Protein AF-A0A7C6BFJ1-F1 (afdb_monomer)

Foldseek 3Di:
DDDDDDDDDDDDDDDDDDDDDDDDDDDDDDDDDDDDPDPDDDPQPFPVCVVVVVPDDDDDDQDFPLDAAQDADDADVVFPEELQPPDLQVSFVVVSVCFVPVPVQAQTWYKHKAFWDWDADPVPRDIWIWGKRADPVNPGIDTATEHAHNPDDPPPQDADHGFIKMFIFGWDWDDGPPDIGIHGRGNHIGTDGHHDVVVVVVPD

Sequence (204 aa):
MKRKNNWMAIVLALVLVAGLTVGFLLLGQGNRGNTAVTPAAASAFSTQEVTAAATTAAQQPQQINLATPSDAVELADPPHVDLSRFNSNMAFATLMNMAVDTGPYIGQTVKMRGLYYSVTFQETGDVMHLLYVGDEAACCGIGLEFRLTGNPKHPEDYPPEYSIVEVTGIFGTFQFGDQTYPYLTANDFVMVEEPTDLYQRRGG

Structure (mmCIF, N/CA/C/O backbone):
data_AF-A0A7C6BFJ1-F1
#
_entry.id   AF-A0A7C6BFJ1-F1
#
loop_
_atom_site.group_PDB
_atom_site.id
_atom_site.type_symbol
_atom_site.label_atom_id
_atom_site.label_alt_id
_atom_site.label_comp_id
_atom_site.label_asym_id
_atom_site.label_entity_id
_atom_site.label_seq_id
_atom_site.pdbx_PDB_ins_code
_atom_site.Cartn_x
_atom_site.Cartn_y
_atom_site.Cartn_z
_atom_site.occupancy
_atom_site.B_iso_or_equiv
_atom_site.auth_seq_id
_atom_site.auth_comp_id
_atom_site.auth_asym_id
_atom_site.auth_atom_id
_atom_site.pdbx_PDB_model_num
ATOM 1 N N . MET A 1 1 ? -4.539 -20.486 53.169 1.00 41.16 1 MET A N 1
ATOM 2 C CA . MET A 1 1 ? -3.242 -20.414 52.463 1.00 41.16 1 MET A CA 1
ATOM 3 C C . MET A 1 1 ? -2.939 -18.953 52.155 1.00 41.16 1 MET A C 1
ATOM 5 O O . MET A 1 1 ? -3.771 -18.271 51.577 1.00 41.16 1 MET A O 1
ATOM 9 N N . LYS A 1 2 ? -1.811 -18.456 52.674 1.00 39.78 2 LYS A N 1
ATOM 10 C CA . LYS A 1 2 ? -1.289 -17.093 52.497 1.00 39.78 2 LYS A CA 1
ATOM 11 C C . LYS A 1 2 ? -0.417 -17.054 51.238 1.00 39.78 2 LYS A C 1
ATOM 13 O O . LYS A 1 2 ? 0.463 -17.900 51.131 1.00 39.78 2 LYS A O 1
ATOM 18 N N . ARG A 1 3 ? -0.539 -16.007 50.420 1.00 36.00 3 ARG A N 1
ATOM 19 C CA . ARG A 1 3 ? 0.454 -14.913 50.336 1.00 36.00 3 ARG A CA 1
ATOM 20 C C . ARG A 1 3 ? 0.042 -13.910 49.257 1.00 36.00 3 ARG A C 1
ATOM 22 O O . ARG A 1 3 ? -0.030 -14.239 48.083 1.00 36.00 3 ARG A O 1
ATOM 29 N N . LYS A 1 4 ? -0.220 -12.685 49.709 1.00 50.06 4 LYS A N 1
ATOM 30 C CA . LYS A 1 4 ? -0.225 -11.477 48.892 1.00 50.06 4 LYS A CA 1
ATOM 31 C C . LYS A 1 4 ? 1.171 -10.833 48.950 1.00 50.06 4 LYS A C 1
ATOM 33 O O . LYS A 1 4 ? 1.857 -10.999 49.961 1.00 50.06 4 LYS A O 1
ATOM 38 N N . ASN A 1 5 ? 1.449 -10.029 47.922 1.00 49.19 5 ASN A N 1
ATOM 39 C CA . ASN A 1 5 ? 2.285 -8.817 47.872 1.00 49.19 5 ASN A CA 1
ATOM 40 C C . ASN A 1 5 ? 3.653 -8.890 47.174 1.00 49.19 5 ASN A C 1
ATOM 42 O O . ASN A 1 5 ? 4.563 -9.581 47.618 1.00 49.19 5 ASN A O 1
ATOM 46 N N . ASN A 1 6 ? 3.749 -8.037 46.143 1.00 50.38 6 ASN A N 1
ATOM 47 C CA . ASN A 1 6 ? 4.795 -7.051 45.850 1.00 50.38 6 ASN A CA 1
ATOM 48 C C . ASN A 1 6 ? 6.227 -7.403 46.244 1.00 50.38 6 ASN A C 1
ATOM 50 O O . ASN A 1 6 ? 6.594 -7.310 47.416 1.00 50.38 6 ASN A O 1
ATOM 54 N N . TRP A 1 7 ? 7.067 -7.594 45.227 1.00 38.53 7 TRP A N 1
ATOM 55 C CA . TRP A 1 7 ? 8.508 -7.471 45.370 1.00 38.53 7 TRP A CA 1
ATOM 56 C C . TRP A 1 7 ? 9.053 -6.504 44.307 1.00 38.53 7 TRP A C 1
ATOM 58 O O . TRP A 1 7 ? 9.120 -6.846 43.136 1.00 38.53 7 TRP A O 1
ATOM 68 N N . MET A 1 8 ? 9.344 -5.276 44.763 1.00 34.84 8 MET A N 1
ATOM 69 C CA . MET A 1 8 ? 10.502 -4.438 44.394 1.00 34.84 8 MET A CA 1
ATOM 70 C C . MET A 1 8 ? 10.800 -4.300 42.886 1.00 34.84 8 MET A C 1
ATOM 72 O O . MET A 1 8 ? 11.341 -5.198 42.264 1.00 34.84 8 MET A O 1
ATOM 76 N N . ALA A 1 9 ? 10.495 -3.187 42.212 1.00 35.66 9 ALA A N 1
ATOM 77 C CA . ALA A 1 9 ? 11.160 -1.889 42.379 1.00 35.66 9 ALA A CA 1
ATOM 78 C C . ALA A 1 9 ? 12.613 -2.002 42.884 1.00 35.66 9 ALA A C 1
ATOM 80 O O . ALA A 1 9 ? 12.825 -2.345 44.042 1.00 35.66 9 ALA A O 1
ATOM 81 N N . ILE A 1 10 ? 13.564 -1.568 42.042 1.00 41.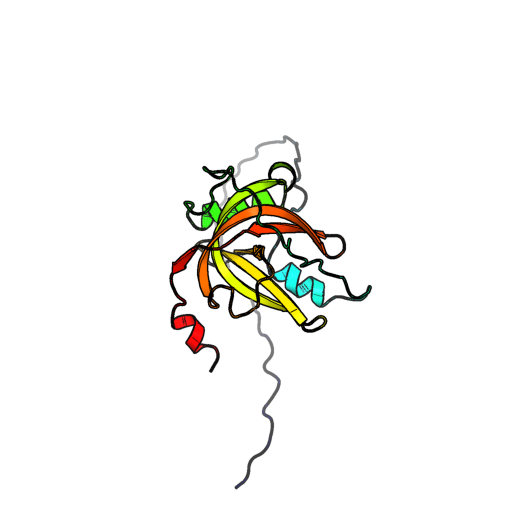62 10 ILE A N 1
ATOM 82 C CA . ILE A 1 10 ? 14.986 -1.289 42.334 1.00 41.62 10 ILE A CA 1
ATOM 83 C C . ILE A 1 10 ? 15.930 -2.486 42.123 1.00 41.62 10 ILE A C 1
ATOM 85 O O . ILE A 1 10 ? 16.176 -3.244 43.051 1.00 41.62 10 ILE A O 1
ATOM 89 N N . VAL A 1 11 ? 16.578 -2.552 40.951 1.00 42.78 11 VAL A N 1
ATOM 90 C CA . VAL A 1 11 ? 18.047 -2.417 40.887 1.00 42.78 11 VAL A CA 1
ATOM 91 C C . VAL A 1 11 ? 18.407 -1.570 39.664 1.00 42.78 11 VAL A C 1
ATOM 93 O O . VAL A 1 11 ? 18.060 -1.877 38.529 1.00 42.78 11 VAL A O 1
ATOM 96 N N . LEU A 1 12 ? 19.053 -0.454 39.972 1.00 35.97 12 LEU A N 1
ATOM 97 C CA . LEU A 1 12 ? 19.496 0.638 39.123 1.00 35.97 12 LEU A CA 1
ATOM 98 C C . LEU A 1 12 ? 20.908 0.338 38.567 1.00 35.97 12 LEU A C 1
ATOM 100 O O . LEU A 1 12 ? 21.710 -0.271 39.264 1.00 35.97 12 LEU A O 1
ATOM 104 N N . ALA A 1 13 ? 21.172 0.808 37.343 1.00 36.88 13 ALA A N 1
ATOM 105 C CA . ALA A 1 13 ? 22.437 1.271 36.741 1.00 36.88 13 ALA A CA 1
ATOM 106 C C . ALA A 1 13 ? 23.810 0.895 37.356 1.00 36.88 13 ALA A C 1
ATOM 108 O O . ALA A 1 13 ? 24.075 1.202 38.512 1.00 36.88 13 ALA A O 1
ATOM 109 N N . LEU A 1 14 ? 24.759 0.459 36.506 1.00 46.00 14 LEU A N 1
ATOM 110 C CA . LEU A 1 14 ? 26.206 0.685 36.696 1.00 46.00 14 LEU A CA 1
ATOM 111 C C . LEU A 1 14 ? 26.970 0.722 35.348 1.00 46.00 14 LEU A C 1
ATOM 113 O O . LEU A 1 14 ? 27.105 -0.286 34.661 1.00 46.00 14 LEU A O 1
ATOM 117 N N . VAL A 1 15 ? 27.485 1.907 34.999 1.00 42.97 15 VAL A N 1
ATOM 118 C CA . VAL A 1 15 ? 28.520 2.187 33.979 1.00 42.97 15 VAL A CA 1
ATOM 119 C C . VAL A 1 15 ? 29.860 2.361 34.706 1.00 42.97 15 VAL A C 1
ATOM 121 O O . VAL A 1 15 ? 29.840 3.014 35.744 1.00 42.97 15 VAL A O 1
ATOM 124 N N . LEU A 1 16 ? 30.994 1.861 34.168 1.00 40.28 16 LEU A N 1
ATOM 125 C CA . LEU A 1 16 ? 32.356 2.440 34.332 1.00 40.28 16 LEU A CA 1
ATOM 126 C C . LEU A 1 16 ? 33.459 1.722 33.491 1.00 40.28 16 LEU A C 1
ATOM 128 O O . LEU A 1 16 ? 33.963 0.671 33.861 1.00 40.28 16 LEU A O 1
ATOM 132 N N . VAL A 1 17 ? 33.768 2.302 32.324 1.00 42.97 17 VAL A N 1
ATOM 133 C CA . VAL A 1 17 ? 35.059 2.812 31.774 1.00 42.97 17 VAL A CA 1
ATOM 134 C C . VAL A 1 17 ? 36.448 2.157 32.069 1.00 42.97 17 VAL A C 1
ATOM 136 O O . VAL A 1 17 ? 36.873 2.057 33.213 1.00 42.97 17 VAL A O 1
ATOM 139 N N . ALA A 1 18 ? 37.204 1.994 30.956 1.00 41.88 18 ALA A N 1
ATOM 140 C CA . ALA A 1 18 ? 38.657 2.188 30.672 1.00 41.88 18 ALA A CA 1
ATOM 141 C C . ALA A 1 18 ? 39.675 1.020 30.622 1.00 41.88 18 ALA A C 1
ATOM 143 O O . ALA A 1 18 ? 39.906 0.305 31.589 1.00 41.88 18 ALA A O 1
ATOM 144 N N . GLY A 1 19 ? 40.428 0.993 29.504 1.00 37.66 19 GLY A N 1
ATOM 145 C CA . GLY A 1 19 ? 41.750 0.365 29.348 1.00 37.66 19 GLY A CA 1
ATOM 146 C C . GLY A 1 19 ? 42.363 0.595 27.952 1.00 37.66 19 GLY A C 1
ATOM 147 O O . GLY A 1 19 ? 41.947 -0.040 26.992 1.00 37.66 19 GLY A O 1
ATOM 148 N N . LEU A 1 20 ? 43.326 1.524 27.849 1.00 40.59 20 LEU A N 1
ATOM 149 C CA . LEU A 1 20 ? 44.093 1.915 26.651 1.00 40.59 20 LEU A CA 1
ATOM 150 C C . LEU A 1 20 ? 45.072 0.833 26.147 1.00 40.59 20 LEU A C 1
ATOM 152 O O . LEU A 1 20 ? 45.755 0.211 26.957 1.00 40.59 20 LEU A O 1
ATOM 156 N N . THR A 1 21 ? 45.330 0.810 24.833 1.00 50.12 21 THR A N 1
ATOM 157 C CA . THR A 1 21 ? 46.683 0.598 24.274 1.00 50.12 21 THR A CA 1
ATOM 158 C C . THR A 1 21 ? 46.977 1.615 23.161 1.00 50.12 21 THR A C 1
ATOM 160 O O . THR A 1 21 ? 46.105 2.003 22.388 1.00 50.12 21 THR A O 1
ATOM 163 N N . VAL A 1 22 ? 48.217 2.108 23.160 1.00 45.19 22 VAL A N 1
ATOM 164 C CA . VAL A 1 22 ? 48.763 3.239 22.390 1.00 45.19 22 VAL A CA 1
ATOM 165 C C . VAL A 1 22 ? 49.692 2.734 21.277 1.00 45.19 22 VAL A C 1
ATOM 167 O O . VAL A 1 22 ? 50.439 1.786 21.501 1.00 45.19 22 VAL A O 1
ATOM 170 N N . GLY A 1 23 ? 49.731 3.457 20.149 1.00 38.69 23 GLY A N 1
ATOM 171 C CA . GLY A 1 23 ? 50.836 3.493 19.168 1.00 38.69 23 GLY A CA 1
ATOM 172 C C . GLY A 1 23 ? 50.367 3.150 17.746 1.00 38.69 23 GLY A C 1
ATOM 173 O O . GLY A 1 23 ? 49.698 2.148 17.569 1.00 38.69 23 GLY A O 1
ATOM 174 N N . PHE A 1 24 ? 50.643 3.899 16.676 1.00 45.56 24 PHE A N 1
ATOM 175 C CA . PHE A 1 24 ? 51.817 4.706 16.355 1.00 45.56 24 PHE A CA 1
ATOM 176 C C . PHE A 1 24 ? 51.468 5.725 15.246 1.00 45.56 24 PHE A C 1
ATOM 178 O O . PHE A 1 24 ? 50.601 5.477 14.413 1.00 45.56 24 PHE A O 1
ATOM 185 N N . LEU A 1 25 ? 52.171 6.861 15.261 1.00 38.19 25 LEU A N 1
ATOM 186 C CA . LEU A 1 25 ? 52.147 7.969 14.297 1.00 38.19 25 LEU A CA 1
ATOM 187 C C . LEU A 1 25 ? 52.303 7.529 12.830 1.00 38.19 25 LEU A C 1
ATOM 189 O O . LEU A 1 25 ? 53.142 6.681 12.551 1.00 38.19 25 LEU A O 1
ATOM 193 N N . LEU A 1 26 ? 51.679 8.278 11.910 1.00 39.25 26 LEU A N 1
ATOM 194 C CA . LEU A 1 26 ? 52.364 8.915 10.771 1.00 39.25 26 LEU A CA 1
ATOM 195 C C . LEU A 1 26 ? 51.528 10.088 10.216 1.00 39.25 26 LEU A C 1
ATOM 197 O O . LEU A 1 26 ? 50.309 10.016 10.096 1.00 39.25 26 LEU A O 1
ATOM 201 N N . LEU A 1 27 ? 52.224 11.193 9.941 1.00 44.84 27 LEU A N 1
ATOM 202 C CA . LEU A 1 27 ? 51.721 12.490 9.485 1.00 44.84 27 LEU A CA 1
ATOM 203 C C . LEU A 1 27 ? 51.292 12.460 8.011 1.00 44.84 27 LEU A C 1
ATOM 205 O O . LEU A 1 27 ? 52.003 11.919 7.169 1.00 44.84 27 LEU A O 1
ATOM 209 N N . GLY A 1 28 ? 50.209 13.169 7.693 1.00 36.47 28 GLY A N 1
ATOM 210 C CA . GLY A 1 28 ? 49.831 13.530 6.327 1.00 36.47 28 GLY A CA 1
ATOM 211 C C . GLY A 1 28 ? 48.972 14.791 6.322 1.00 36.47 28 GLY A C 1
ATOM 212 O O . GLY A 1 28 ? 47.759 14.721 6.476 1.00 36.47 28 GLY A O 1
ATOM 213 N N . GLN A 1 29 ? 49.617 15.951 6.191 1.00 41.03 29 GLN A N 1
ATOM 214 C CA . GLN A 1 29 ? 48.978 17.243 5.925 1.00 41.03 29 GLN A CA 1
ATOM 215 C C . GLN A 1 29 ? 48.490 17.285 4.469 1.00 41.03 29 GLN A C 1
ATOM 217 O O . GLN A 1 29 ? 49.262 17.000 3.555 1.00 41.03 29 GLN A O 1
ATOM 222 N N . GLY A 1 30 ? 47.237 17.687 4.251 1.00 33.75 30 GLY A N 1
ATOM 223 C CA . GLY A 1 30 ? 46.634 17.856 2.929 1.00 33.75 30 GLY A CA 1
ATOM 224 C C . GLY A 1 30 ? 45.457 18.827 2.992 1.00 33.75 30 GLY A C 1
ATOM 225 O O . GLY A 1 30 ? 44.435 18.548 3.599 1.00 33.75 30 GLY A O 1
ATOM 226 N N . ASN A 1 31 ? 45.671 20.001 2.414 1.00 34.91 31 ASN A N 1
ATOM 227 C CA . ASN A 1 31 ? 44.930 21.251 2.555 1.00 34.91 31 ASN A CA 1
ATOM 228 C C . ASN A 1 31 ? 43.520 21.259 1.915 1.00 34.91 31 ASN A C 1
ATOM 230 O O . ASN A 1 31 ? 43.335 20.757 0.815 1.00 34.91 31 ASN A O 1
ATOM 234 N N . ARG A 1 32 ? 42.603 21.976 2.582 1.00 33.75 32 ARG A N 1
ATOM 235 C CA . ARG A 1 32 ? 41.581 22.924 2.073 1.00 33.75 32 ARG A CA 1
ATOM 236 C C . ARG A 1 32 ? 40.853 22.642 0.744 1.00 33.75 32 ARG A C 1
ATOM 238 O O . ARG A 1 32 ? 41.404 22.826 -0.334 1.00 33.75 32 ARG A O 1
ATOM 245 N N . GLY A 1 33 ? 39.531 22.502 0.863 1.00 28.67 33 GLY A N 1
ATOM 246 C CA . GLY A 1 33 ? 38.562 22.794 -0.194 1.00 28.67 33 GLY A CA 1
ATOM 247 C C . GLY A 1 33 ? 37.128 22.649 0.310 1.00 28.67 33 GLY A C 1
ATOM 248 O O . GLY A 1 33 ? 36.590 21.551 0.330 1.00 28.67 33 GLY A O 1
ATOM 249 N N . ASN A 1 34 ? 36.525 23.755 0.750 1.00 32.62 34 ASN A N 1
ATOM 250 C CA . ASN A 1 34 ? 35.112 23.833 1.112 1.00 32.62 34 ASN A CA 1
ATOM 251 C C . ASN A 1 34 ? 34.219 23.533 -0.101 1.00 32.62 34 ASN A C 1
ATOM 253 O O . ASN A 1 34 ? 34.328 24.195 -1.128 1.00 32.62 34 ASN A O 1
ATOM 257 N N . THR A 1 35 ? 33.246 22.650 0.073 1.00 34.12 35 THR A N 1
ATOM 258 C CA . THR A 1 35 ? 31.854 22.898 -0.329 1.00 34.12 35 THR A CA 1
ATOM 259 C C . THR A 1 35 ? 30.985 21.991 0.525 1.00 34.12 35 THR A C 1
ATOM 261 O O . THR A 1 35 ? 30.871 20.791 0.303 1.00 34.12 35 THR A O 1
ATOM 264 N N . ALA A 1 36 ? 30.441 22.585 1.584 1.00 32.84 36 ALA A N 1
ATOM 265 C CA . ALA A 1 36 ? 29.374 21.994 2.358 1.00 32.84 36 ALA A CA 1
ATOM 266 C C . ALA A 1 36 ? 28.157 21.852 1.442 1.00 32.84 36 ALA A C 1
ATOM 268 O O . ALA A 1 36 ? 27.595 22.851 0.997 1.00 32.84 36 ALA A O 1
ATOM 269 N N . VAL A 1 37 ? 27.754 20.616 1.178 1.00 30.98 37 VAL A N 1
ATOM 270 C CA . VAL A 1 37 ? 26.359 20.316 0.879 1.00 30.98 37 VAL A CA 1
ATOM 271 C C . VAL A 1 37 ? 25.886 19.496 2.060 1.00 30.98 37 VAL A C 1
ATOM 273 O O . VAL A 1 37 ? 26.194 18.317 2.189 1.00 30.98 37 VAL A O 1
ATOM 276 N N . THR A 1 38 ? 25.242 20.184 2.991 1.00 29.05 38 THR A N 1
ATOM 277 C CA . THR A 1 38 ? 24.503 19.591 4.097 1.00 29.05 38 THR A CA 1
ATOM 278 C C . THR A 1 38 ? 23.285 18.887 3.498 1.00 29.05 38 THR A C 1
ATOM 280 O O . THR A 1 38 ? 22.413 19.591 2.986 1.00 29.05 38 THR A O 1
ATOM 283 N N . PRO A 1 39 ? 23.142 17.551 3.541 1.00 34.97 39 PRO A N 1
ATOM 284 C CA . PRO A 1 39 ? 21.809 16.987 3.507 1.00 34.97 39 PRO A CA 1
ATOM 285 C C . PRO A 1 39 ? 21.179 17.312 4.861 1.00 34.97 39 PRO A C 1
ATOM 287 O O . PRO A 1 39 ? 21.569 16.790 5.907 1.00 34.97 39 PRO A O 1
ATOM 290 N N . ALA A 1 40 ? 20.264 18.278 4.825 1.00 29.00 40 ALA A N 1
ATOM 291 C CA . ALA A 1 40 ? 19.304 18.510 5.884 1.00 29.00 40 ALA A CA 1
ATOM 292 C C . ALA A 1 40 ? 18.642 17.176 6.251 1.00 29.00 40 ALA A C 1
ATOM 294 O O . ALA A 1 40 ? 18.365 16.352 5.380 1.00 29.00 40 ALA A O 1
ATOM 295 N N . ALA A 1 41 ? 18.456 16.975 7.552 1.00 36.81 41 ALA A N 1
ATOM 296 C CA . ALA A 1 41 ? 17.853 15.797 8.141 1.00 36.81 41 ALA A CA 1
ATOM 297 C C . ALA A 1 41 ? 16.563 15.406 7.402 1.00 36.81 41 ALA A C 1
ATOM 299 O O . ALA A 1 41 ? 15.564 16.118 7.463 1.00 36.81 41 ALA A O 1
ATOM 300 N N . ALA A 1 42 ? 16.602 14.269 6.711 1.00 32.59 42 ALA A N 1
ATOM 301 C CA . ALA A 1 42 ? 15.405 13.550 6.324 1.00 32.59 42 ALA A CA 1
ATOM 302 C C . ALA A 1 42 ? 14.959 12.764 7.560 1.00 32.59 42 ALA A C 1
ATOM 304 O O . ALA A 1 42 ? 15.648 11.831 7.981 1.00 32.59 42 ALA A O 1
ATOM 305 N N . SER A 1 43 ? 13.848 13.174 8.174 1.00 39.25 43 SER A N 1
ATOM 306 C CA . SER A 1 43 ? 13.117 12.298 9.087 1.00 39.25 43 SER A CA 1
ATOM 307 C C . SER A 1 43 ? 12.706 11.069 8.288 1.00 39.25 43 SER A C 1
ATOM 309 O O . SER A 1 43 ? 11.843 11.133 7.417 1.00 39.25 43 SER A O 1
ATOM 311 N N . ALA A 1 44 ? 13.406 9.964 8.525 1.00 36.62 44 ALA A N 1
ATOM 312 C CA . ALA A 1 44 ? 13.003 8.663 8.038 1.00 36.62 44 ALA A CA 1
ATOM 313 C C . ALA A 1 44 ? 11.722 8.289 8.782 1.00 36.62 44 ALA A C 1
ATOM 315 O O . ALA A 1 44 ? 11.747 8.156 10.006 1.00 36.62 44 ALA A O 1
ATOM 316 N N . PHE A 1 45 ? 10.628 8.141 8.038 1.00 45.09 45 PHE A N 1
ATOM 317 C CA . PHE A 1 45 ? 9.358 7.642 8.542 1.00 45.09 45 PHE A CA 1
ATOM 318 C C . PHE A 1 45 ? 9.582 6.254 9.158 1.00 45.09 45 PHE A C 1
ATOM 320 O O . PHE A 1 45 ? 9.676 5.237 8.472 1.00 45.09 45 PHE A O 1
ATOM 327 N N . SER A 1 46 ? 9.759 6.237 10.473 1.00 41.00 46 SER A N 1
ATOM 328 C CA . SER A 1 46 ? 9.889 5.037 11.286 1.00 41.00 46 SER A CA 1
ATOM 329 C C . SER A 1 46 ? 8.533 4.762 11.917 1.00 41.00 46 SER A C 1
ATOM 331 O O . SER A 1 46 ? 7.851 5.687 12.349 1.00 41.00 46 SER A O 1
ATOM 333 N N . THR A 1 47 ? 8.144 3.494 12.053 1.00 46.38 47 THR A N 1
ATOM 334 C CA . THR A 1 47 ? 6.928 3.063 12.777 1.00 46.38 47 THR A CA 1
ATOM 335 C C . THR A 1 47 ? 6.832 3.643 14.201 1.00 46.38 47 THR A C 1
ATOM 337 O O . THR A 1 47 ? 5.746 3.701 14.783 1.00 46.38 47 THR A O 1
ATOM 340 N N . GLN A 1 48 ? 7.950 4.126 14.755 1.00 43.03 48 GLN A N 1
ATOM 341 C CA . GLN A 1 48 ? 7.976 4.883 16.005 1.00 43.03 48 GLN A CA 1
ATOM 342 C C . GLN A 1 48 ? 7.260 6.239 15.921 1.00 43.03 48 GLN A C 1
ATOM 344 O O . GLN A 1 48 ? 6.724 6.670 16.932 1.00 43.03 48 GLN A O 1
ATOM 349 N N . GLU A 1 49 ? 7.179 6.904 14.767 1.00 43.97 49 GLU A N 1
ATOM 350 C CA . GLU A 1 49 ? 6.496 8.201 14.642 1.00 43.97 49 GLU A CA 1
ATOM 351 C C . GLU A 1 49 ? 4.970 8.073 14.633 1.00 43.97 49 GLU A C 1
ATOM 353 O O . GLU A 1 49 ? 4.300 8.924 15.207 1.00 43.97 49 GLU A O 1
ATOM 358 N N . VAL A 1 50 ? 4.404 6.982 14.109 1.00 44.06 50 VAL A N 1
ATOM 359 C CA . VAL A 1 50 ? 2.944 6.758 14.171 1.00 44.06 50 VAL A CA 1
ATOM 360 C C . VAL A 1 50 ? 2.491 6.449 15.606 1.00 44.06 50 VAL A C 1
ATOM 362 O O . VAL A 1 50 ? 1.416 6.868 16.029 1.00 44.06 50 VAL A O 1
ATOM 365 N N . THR A 1 51 ? 3.331 5.777 16.401 1.00 37.44 51 THR A N 1
ATOM 366 C CA . THR A 1 51 ? 3.047 5.493 17.821 1.00 37.44 51 THR A CA 1
ATOM 367 C C . THR A 1 51 ? 3.437 6.641 18.763 1.00 37.44 51 THR A C 1
ATOM 369 O O . THR A 1 51 ? 2.755 6.870 19.764 1.00 37.44 51 THR A O 1
ATOM 372 N N . ALA A 1 52 ? 4.483 7.414 18.451 1.00 35.84 52 ALA A N 1
ATOM 373 C CA . ALA A 1 52 ? 4.905 8.568 19.250 1.00 35.84 52 ALA A CA 1
ATOM 374 C C . ALA A 1 52 ? 4.063 9.831 18.994 1.00 35.84 52 ALA A C 1
ATOM 376 O O . ALA A 1 52 ? 3.842 10.597 19.937 1.00 35.84 52 ALA A O 1
ATOM 377 N N . ALA A 1 53 ? 3.529 10.026 17.781 1.00 39.66 53 ALA A N 1
ATOM 378 C CA . ALA A 1 53 ? 2.594 11.116 17.483 1.00 39.66 53 ALA A CA 1
ATOM 379 C C . ALA A 1 53 ? 1.281 10.995 18.277 1.00 39.66 53 ALA A C 1
ATOM 381 O O . ALA A 1 53 ? 0.668 12.004 18.611 1.00 39.66 53 ALA A O 1
ATOM 382 N N . ALA A 1 54 ? 0.891 9.778 18.668 1.00 42.88 54 ALA A N 1
ATOM 383 C CA . ALA A 1 54 ? -0.292 9.548 19.494 1.00 42.88 54 ALA A CA 1
ATOM 384 C C . ALA A 1 54 ? -0.107 9.934 20.977 1.00 42.88 54 ALA A C 1
ATOM 386 O O . ALA A 1 54 ? -1.088 10.080 21.700 1.00 42.88 54 ALA A O 1
ATOM 387 N N . THR A 1 55 ? 1.130 10.106 21.464 1.00 34.88 55 THR A N 1
ATOM 388 C CA . THR A 1 55 ? 1.383 10.238 22.915 1.00 34.88 55 THR A CA 1
ATOM 389 C C . THR A 1 55 ? 1.790 11.653 23.357 1.00 34.88 55 THR A C 1
ATOM 391 O O . THR A 1 55 ? 1.812 11.931 24.555 1.00 34.88 55 THR A O 1
ATOM 394 N N . THR A 1 56 ? 2.035 12.600 22.440 1.00 32.47 56 THR A N 1
ATOM 395 C CA . THR A 1 56 ? 2.461 13.967 22.814 1.00 32.47 56 THR A CA 1
ATOM 396 C C . THR A 1 56 ? 1.488 15.055 22.338 1.00 32.47 56 THR A C 1
ATOM 398 O O . THR A 1 56 ? 1.698 15.709 21.329 1.00 32.47 56 THR A O 1
ATOM 401 N N . ALA A 1 57 ? 0.458 15.270 23.161 1.00 38.53 57 ALA A N 1
ATOM 402 C CA . ALA A 1 57 ? -0.191 16.550 23.480 1.00 38.53 57 ALA A CA 1
ATOM 403 C C . ALA A 1 57 ? -0.900 17.388 22.377 1.00 38.53 57 ALA A C 1
ATOM 405 O O . ALA A 1 57 ? -0.351 18.330 21.820 1.00 38.53 57 ALA A O 1
ATOM 406 N N . ALA A 1 58 ? -2.224 17.170 22.326 1.00 42.59 58 ALA A N 1
ATOM 407 C CA . ALA A 1 58 ? -3.292 18.178 22.450 1.00 42.59 58 AL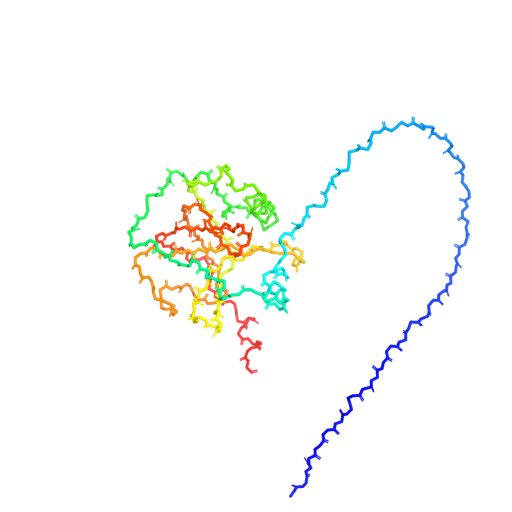A A CA 1
ATOM 408 C C . ALA A 1 58 ? -3.598 19.129 21.274 1.00 42.59 58 ALA A C 1
ATOM 410 O O . ALA A 1 58 ? -3.348 20.327 21.373 1.00 42.59 58 ALA A O 1
ATOM 411 N N . GLN A 1 59 ? -4.324 18.625 20.266 1.00 35.88 59 GLN A N 1
ATOM 412 C CA . GLN A 1 59 ? -5.297 19.392 19.466 1.00 35.88 59 GLN A CA 1
ATOM 413 C C . GLN A 1 59 ? -6.273 18.442 18.735 1.00 35.88 59 GLN A C 1
ATOM 415 O O . GLN A 1 59 ? -5.888 17.825 17.751 1.00 35.88 59 GLN A O 1
ATOM 420 N N . GLN A 1 60 ? -7.528 18.380 19.219 1.00 40.22 60 GLN A N 1
ATOM 421 C CA . GLN A 1 60 ? -8.727 17.756 18.608 1.00 40.22 60 GLN A CA 1
ATOM 422 C C . GLN A 1 60 ? -8.659 16.254 18.233 1.00 40.22 60 GLN A C 1
ATOM 424 O O . GLN A 1 60 ? -7.578 15.703 18.072 1.00 40.22 60 GLN A O 1
ATOM 429 N N . PRO A 1 61 ? -9.810 15.558 18.095 1.00 41.94 61 PRO A N 1
ATOM 430 C CA . PRO A 1 61 ? -9.838 14.249 17.447 1.00 41.94 61 PRO A CA 1
ATOM 431 C C . PRO A 1 61 ? -9.363 14.451 16.007 1.00 41.94 61 PRO A C 1
ATOM 433 O O . PRO A 1 61 ? -10.080 15.025 15.184 1.00 41.94 61 PRO A O 1
ATOM 436 N N . GLN A 1 62 ? -8.121 14.075 15.728 1.00 51.91 62 GLN A N 1
ATOM 437 C CA . GLN A 1 62 ? -7.542 14.133 14.394 1.00 51.91 62 GLN A CA 1
ATOM 438 C C . GLN A 1 62 ? -8.278 13.082 13.557 1.00 51.91 62 GLN A C 1
ATOM 440 O O . GLN A 1 62 ? -8.040 11.887 13.707 1.00 51.91 62 GLN A O 1
ATOM 445 N N . GLN A 1 63 ? -9.247 13.511 12.747 1.00 54.53 63 GLN A N 1
ATOM 446 C CA . GLN A 1 63 ? -10.040 12.606 11.918 1.00 54.53 63 GLN A CA 1
ATOM 447 C C . GLN A 1 63 ? -9.135 11.980 10.855 1.00 54.53 63 GLN A C 1
ATOM 449 O O . GLN A 1 63 ? -8.750 12.645 9.894 1.00 54.53 63 GLN A O 1
ATOM 454 N N . ILE A 1 64 ? -8.799 10.702 11.014 1.00 62.00 64 ILE A N 1
ATOM 455 C CA . ILE A 1 64 ? -8.201 9.927 9.931 1.00 62.00 64 ILE A CA 1
ATOM 456 C C . ILE A 1 64 ? -9.330 9.645 8.948 1.00 62.00 64 ILE A C 1
ATOM 458 O O . ILE A 1 64 ? -10.331 9.022 9.293 1.00 62.00 64 ILE A O 1
ATOM 462 N N . ASN A 1 65 ? -9.205 10.128 7.717 1.00 68.56 65 ASN A N 1
ATOM 463 C CA . ASN A 1 65 ? -10.158 9.766 6.681 1.00 68.56 65 ASN A CA 1
ATOM 464 C C . ASN A 1 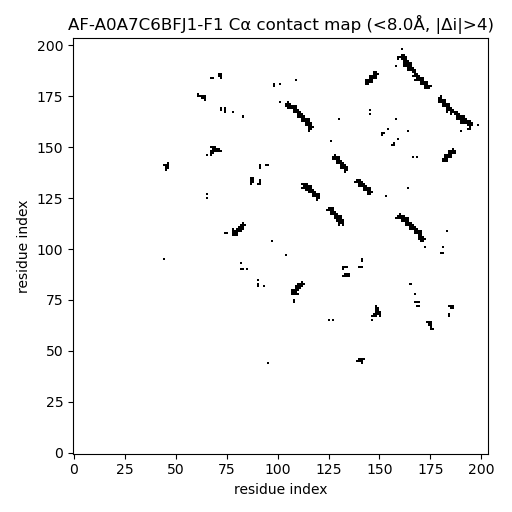65 ? -9.791 8.388 6.109 1.00 68.56 65 ASN A C 1
ATOM 466 O O . ASN A 1 65 ? -9.113 8.320 5.081 1.00 68.56 65 ASN A O 1
ATOM 470 N N . LEU A 1 66 ? -10.250 7.314 6.762 1.00 71.00 66 LEU A N 1
ATOM 471 C CA . LEU A 1 66 ? -10.178 5.935 6.250 1.00 71.00 66 LEU A CA 1
ATOM 472 C C . LEU A 1 66 ? -11.326 5.606 5.280 1.00 71.00 66 LEU A C 1
ATOM 474 O O . LEU A 1 66 ? -11.549 4.438 4.954 1.00 71.00 66 LEU A O 1
ATOM 478 N N . ALA A 1 67 ? -12.085 6.609 4.813 1.00 71.50 67 ALA A N 1
ATOM 479 C CA . ALA A 1 67 ? -13.161 6.348 3.871 1.00 71.50 67 ALA A CA 1
ATOM 480 C C . ALA A 1 67 ? -12.601 5.623 2.648 1.00 71.50 67 ALA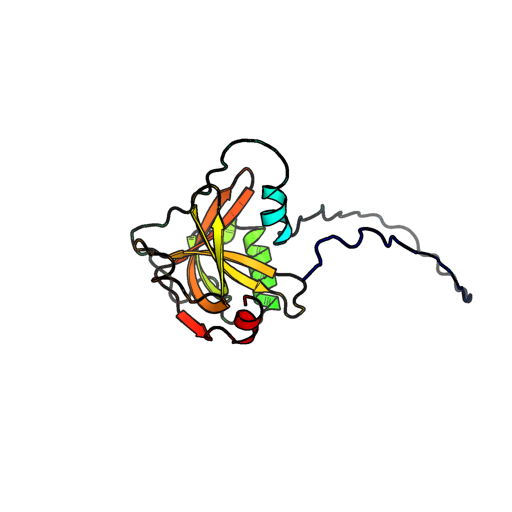 A C 1
ATOM 482 O O . ALA A 1 67 ? -11.576 6.004 2.067 1.00 71.50 67 ALA A O 1
ATOM 483 N N . THR A 1 68 ? -13.292 4.550 2.295 1.00 72.31 68 THR A N 1
ATOM 484 C CA . THR A 1 68 ? -12.923 3.693 1.184 1.00 72.31 68 THR A CA 1
ATOM 485 C C . THR A 1 68 ? -13.910 3.918 0.045 1.00 72.31 68 THR A C 1
ATOM 487 O O . THR A 1 68 ? -15.112 4.029 0.309 1.00 72.31 68 THR A O 1
ATOM 490 N N . PRO A 1 69 ? -13.452 4.026 -1.214 1.00 78.56 69 PRO A N 1
ATOM 491 C CA . PRO A 1 69 ? -14.361 4.147 -2.345 1.00 78.56 69 PRO A CA 1
ATOM 492 C C . PRO A 1 69 ? -15.316 2.950 -2.421 1.00 78.56 69 PRO A C 1
ATOM 494 O O . PRO A 1 69 ? -14.904 1.801 -2.273 1.00 78.56 69 PRO A O 1
ATOM 497 N N . SER A 1 70 ? -16.604 3.218 -2.648 1.00 79.50 70 SER A N 1
ATOM 498 C CA . SER A 1 70 ? -17.601 2.148 -2.793 1.00 79.50 70 SER A CA 1
ATOM 499 C C . SER A 1 70 ? -17.480 1.435 -4.140 1.00 79.50 70 SER A C 1
ATOM 501 O O . SER A 1 70 ? -17.785 0.248 -4.220 1.00 79.50 70 SER A O 1
ATOM 503 N N . ASP A 1 71 ? -17.060 2.151 -5.181 1.00 90.81 71 ASP A N 1
ATOM 504 C CA . ASP A 1 71 ? -16.946 1.622 -6.536 1.00 90.81 71 ASP A CA 1
ATOM 505 C C . ASP A 1 71 ? -15.554 1.040 -6.785 1.00 90.81 71 ASP A C 1
ATOM 507 O O . ASP A 1 71 ? -14.554 1.556 -6.280 1.00 90.81 71 ASP A O 1
ATOM 511 N N . ALA A 1 72 ? -15.504 -0.021 -7.592 1.00 93.62 72 ALA A N 1
ATOM 512 C CA . ALA A 1 72 ? -14.252 -0.606 -8.051 1.00 93.62 72 ALA A CA 1
ATOM 513 C C . ALA A 1 72 ? -13.441 0.410 -8.868 1.00 93.62 72 ALA A C 1
ATOM 515 O O . ALA A 1 72 ? -13.991 1.216 -9.624 1.00 93.62 72 ALA A O 1
ATOM 516 N N . VAL A 1 73 ? -12.120 0.3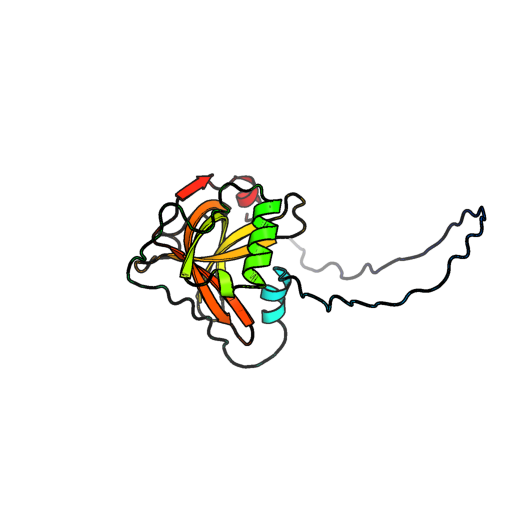34 -8.747 1.00 96.12 73 VAL A N 1
ATOM 517 C CA . VAL A 1 73 ? -11.175 1.168 -9.493 1.00 96.12 73 VAL A CA 1
ATOM 518 C C . VAL A 1 73 ? -10.618 0.421 -10.702 1.00 96.12 73 VAL A C 1
ATOM 520 O O . VAL A 1 73 ? -10.413 -0.792 -10.666 1.00 96.12 73 VAL A O 1
ATOM 523 N N . GLU A 1 74 ? -10.347 1.141 -11.787 1.00 97.31 74 GLU A N 1
ATOM 524 C CA . GLU A 1 74 ? -9.654 0.579 -12.947 1.00 97.31 74 GLU A CA 1
ATOM 525 C C . GLU A 1 74 ? -8.152 0.482 -12.654 1.00 97.31 74 GLU A C 1
ATOM 527 O O . GLU A 1 74 ? -7.521 1.469 -12.279 1.00 97.31 74 GLU A O 1
ATOM 532 N N . LEU A 1 75 ? -7.579 -0.713 -12.808 1.00 97.94 75 LEU A N 1
ATOM 533 C CA . LEU A 1 75 ? -6.162 -0.985 -12.568 1.00 97.94 75 LEU A CA 1
ATOM 534 C C . LEU A 1 75 ? -5.466 -1.257 -13.903 1.00 97.94 75 LEU A C 1
ATOM 536 O O . LEU A 1 75 ? -5.958 -2.043 -14.710 1.00 97.94 75 LEU A O 1
ATOM 540 N N . ALA A 1 76 ? -4.312 -0.631 -14.129 1.00 98.06 76 ALA A N 1
ATOM 541 C CA . ALA A 1 76 ? -3.495 -0.909 -15.302 1.00 98.06 76 ALA A CA 1
ATOM 542 C C . ALA A 1 76 ? -2.842 -2.298 -15.215 1.00 98.06 76 ALA A C 1
ATOM 544 O O . ALA A 1 76 ? -2.323 -2.683 -14.165 1.00 98.06 76 ALA A O 1
ATOM 545 N N . ASP A 1 77 ? -2.821 -3.006 -16.345 1.00 95.81 77 ASP A N 1
ATOM 546 C CA . ASP A 1 77 ? -2.095 -4.262 -16.534 1.00 95.81 77 ASP A CA 1
ATOM 547 C C . ASP A 1 77 ? -1.184 -4.145 -17.778 1.00 95.81 77 ASP A C 1
ATOM 549 O O . ASP A 1 77 ? -1.693 -4.021 -18.899 1.00 95.81 77 ASP A O 1
ATOM 553 N N . PRO A 1 78 ? 0.155 -4.120 -17.617 1.00 96.69 78 PRO A N 1
ATOM 554 C CA . PRO A 1 78 ? 0.889 -4.273 -16.358 1.00 96.69 78 PRO A CA 1
ATOM 555 C C . PRO A 1 78 ? 0.772 -3.047 -15.427 1.00 96.69 78 PRO A C 1
ATOM 557 O O . PRO A 1 78 ? 0.540 -1.932 -15.906 1.00 96.69 78 PRO A O 1
ATOM 560 N N . PRO A 1 79 ? 0.986 -3.219 -14.106 1.00 97.88 79 PRO A N 1
ATOM 561 C CA . PRO A 1 79 ? 1.052 -2.103 -13.165 1.00 97.88 79 PRO A CA 1
ATOM 562 C C . PRO A 1 79 ? 2.209 -1.158 -13.515 1.00 97.88 79 PRO A C 1
ATOM 564 O O . PRO A 1 79 ? 3.259 -1.581 -14.001 1.00 97.88 79 PRO A O 1
ATOM 567 N N . HIS A 1 80 ? 2.034 0.130 -13.219 1.00 98.25 80 HIS A N 1
ATOM 568 C CA . HIS A 1 80 ? 3.043 1.159 -13.486 1.00 98.25 80 HIS A CA 1
ATOM 569 C C . HIS A 1 80 ? 4.275 0.988 -12.589 1.00 98.25 80 HIS A C 1
ATOM 571 O O . HIS A 1 80 ? 5.404 1.202 -13.032 1.00 98.25 80 HIS A O 1
ATOM 577 N N . VAL A 1 81 ? 4.058 0.565 -11.339 1.00 97.50 81 VAL A N 1
ATOM 578 C CA . VAL A 1 81 ? 5.119 0.225 -10.387 1.00 97.50 81 VAL A CA 1
ATOM 579 C C . VAL A 1 81 ? 4.820 -1.139 -9.773 1.00 97.50 81 VAL A C 1
ATOM 581 O O . VAL A 1 81 ? 3.778 -1.328 -9.151 1.00 97.50 81 VAL A O 1
ATOM 584 N N . ASP A 1 82 ? 5.734 -2.094 -9.930 1.00 97.75 82 ASP A N 1
ATOM 585 C CA . ASP A 1 82 ? 5.604 -3.443 -9.369 1.00 97.75 82 ASP A CA 1
ATOM 586 C C . ASP A 1 82 ? 6.728 -3.727 -8.367 1.00 97.75 82 ASP A C 1
ATOM 588 O O . ASP A 1 82 ? 7.858 -4.045 -8.742 1.00 97.75 82 ASP A O 1
ATOM 592 N N . LEU A 1 83 ? 6.400 -3.622 -7.081 1.00 96.50 83 LEU A N 1
ATOM 593 C CA . LEU A 1 83 ? 7.284 -3.958 -5.970 1.00 96.50 83 LEU A CA 1
ATOM 594 C C . LEU A 1 83 ? 7.125 -5.424 -5.540 1.00 96.50 83 LEU A C 1
ATOM 596 O O . LEU A 1 83 ? 7.948 -5.915 -4.771 1.00 96.50 83 LEU A O 1
ATOM 600 N N . SER A 1 84 ? 6.102 -6.151 -6.012 1.00 95.62 84 SER A N 1
ATOM 601 C CA . SER A 1 84 ? 5.827 -7.530 -5.557 1.00 95.62 84 SER A CA 1
ATOM 602 C C . SER A 1 84 ? 6.940 -8.520 -5.907 1.00 95.62 84 SER A C 1
ATOM 604 O O . SER A 1 84 ? 7.099 -9.558 -5.265 1.00 95.62 84 SER A O 1
ATOM 606 N N . ARG A 1 85 ? 7.748 -8.166 -6.910 1.00 92.81 85 ARG A N 1
ATOM 607 C CA . ARG A 1 85 ? 8.873 -8.963 -7.408 1.00 92.81 85 ARG A CA 1
ATOM 608 C C . ARG A 1 85 ? 10.218 -8.564 -6.808 1.00 92.81 85 ARG A C 1
ATOM 610 O O . ARG A 1 85 ? 11.235 -9.172 -7.144 1.00 92.81 85 ARG A O 1
ATOM 617 N N . PHE A 1 86 ? 10.248 -7.523 -5.982 1.00 93.81 86 PHE A N 1
ATOM 618 C CA . PHE A 1 86 ? 11.471 -7.055 -5.347 1.00 93.81 86 PHE A CA 1
ATOM 619 C C . PHE A 1 86 ? 11.818 -7.934 -4.144 1.00 93.81 86 PHE A C 1
ATOM 621 O O . PHE A 1 86 ? 10.941 -8.480 -3.479 1.00 93.81 86 PHE A O 1
ATOM 628 N N . ASN A 1 87 ? 13.116 -8.059 -3.849 1.00 92.00 87 ASN A N 1
ATOM 629 C CA . ASN A 1 87 ? 13.526 -8.527 -2.525 1.00 92.00 87 ASN A CA 1
ATOM 630 C C . ASN A 1 87 ? 13.151 -7.478 -1.467 1.00 92.00 87 ASN A C 1
ATOM 632 O O . ASN A 1 87 ? 12.885 -6.318 -1.800 1.00 92.00 87 ASN A O 1
ATOM 636 N N . SER A 1 88 ? 13.156 -7.869 -0.194 1.00 88.31 88 SER A N 1
ATOM 637 C CA . SER A 1 88 ? 12.653 -7.017 0.886 1.00 88.31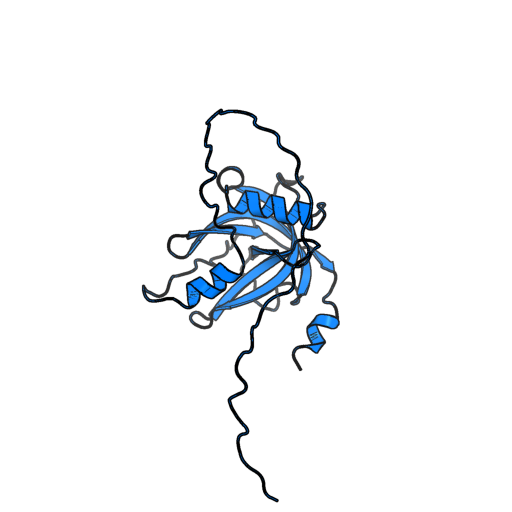 88 SER A CA 1
ATOM 638 C C . SER A 1 88 ? 13.409 -5.686 0.993 1.00 88.31 88 SER A C 1
ATOM 640 O O . SER A 1 88 ? 12.780 -4.647 1.165 1.00 88.31 88 SER A O 1
ATOM 642 N N . ASN A 1 89 ? 14.731 -5.670 0.767 1.00 91.00 89 ASN A N 1
ATOM 643 C CA . ASN A 1 89 ? 15.531 -4.435 0.791 1.00 91.00 89 ASN A CA 1
ATOM 644 C C . ASN A 1 89 ? 15.150 -3.459 -0.333 1.00 91.00 89 ASN A C 1
ATOM 646 O O . ASN A 1 89 ? 15.027 -2.255 -0.106 1.00 91.00 89 ASN A O 1
ATOM 650 N N . MET A 1 90 ? 14.957 -3.966 -1.552 1.00 92.94 90 MET A N 1
ATOM 651 C CA . MET A 1 90 ? 14.542 -3.157 -2.700 1.00 92.94 90 MET A CA 1
ATOM 652 C C . MET A 1 90 ? 13.108 -2.652 -2.547 1.00 92.94 90 MET A C 1
ATOM 654 O O . MET A 1 90 ? 12.842 -1.485 -2.843 1.00 92.94 90 MET A O 1
ATOM 658 N N . ALA A 1 91 ? 12.196 -3.509 -2.080 1.00 94.19 91 ALA A N 1
ATOM 659 C CA . ALA A 1 91 ? 10.813 -3.131 -1.811 1.00 94.19 91 ALA A CA 1
ATOM 660 C C . ALA A 1 91 ? 10.756 -2.033 -0.739 1.00 94.19 91 ALA A C 1
ATOM 662 O O . ALA A 1 91 ? 10.143 -0.992 -0.966 1.00 94.19 91 ALA A O 1
ATOM 663 N N . PHE A 1 92 ? 11.482 -2.217 0.368 1.00 93.62 92 PHE A N 1
ATOM 664 C CA . PHE A 1 92 ? 11.602 -1.238 1.445 1.00 93.62 92 PHE A CA 1
ATOM 665 C C . PHE A 1 92 ? 12.139 0.109 0.941 1.00 93.62 92 PHE A C 1
ATOM 667 O O . PHE A 1 92 ? 11.498 1.139 1.138 1.00 93.62 92 PHE A O 1
ATOM 674 N N . ALA A 1 93 ? 13.284 0.114 0.249 1.00 92.88 93 ALA A N 1
ATOM 675 C CA . ALA A 1 93 ? 13.901 1.347 -0.241 1.00 92.88 93 ALA A CA 1
ATOM 676 C C . ALA A 1 93 ? 13.009 2.087 -1.253 1.00 92.88 93 ALA A C 1
ATOM 678 O O . ALA A 1 93 ? 12.924 3.315 -1.230 1.00 92.88 93 ALA A O 1
ATOM 679 N N . THR A 1 94 ? 12.320 1.343 -2.121 1.00 94.38 94 THR A N 1
ATOM 680 C CA . THR A 1 94 ? 11.402 1.923 -3.110 1.00 94.38 94 THR A CA 1
ATOM 681 C C . THR A 1 94 ? 10.185 2.531 -2.427 1.00 94.38 94 THR A C 1
ATOM 683 O O . THR A 1 94 ? 9.852 3.681 -2.700 1.00 94.38 94 THR A O 1
ATOM 686 N N . LEU A 1 95 ? 9.563 1.807 -1.495 1.00 94.81 95 LEU A N 1
ATOM 687 C CA . LEU A 1 95 ? 8.407 2.302 -0.753 1.00 94.81 95 LEU A CA 1
ATOM 688 C C . LEU A 1 95 ? 8.764 3.522 0.111 1.00 94.81 95 LEU A C 1
ATOM 690 O O . LEU A 1 95 ? 7.991 4.474 0.169 1.00 94.81 95 LEU A O 1
ATOM 694 N N . MET A 1 96 ? 9.961 3.548 0.703 1.00 93.44 96 MET A N 1
ATOM 695 C CA . MET A 1 96 ? 10.484 4.736 1.387 1.00 93.44 96 MET A CA 1
ATOM 696 C C . MET A 1 96 ? 10.582 5.942 0.457 1.00 93.44 96 MET A C 1
ATOM 698 O O . MET A 1 96 ? 10.133 7.029 0.810 1.00 93.44 96 MET A O 1
ATOM 702 N N . ASN A 1 97 ? 11.123 5.756 -0.748 1.00 94.44 97 ASN A N 1
ATOM 703 C CA . ASN A 1 97 ? 11.202 6.832 -1.731 1.00 94.44 97 ASN A CA 1
ATOM 704 C C . ASN A 1 97 ? 9.805 7.330 -2.147 1.00 94.44 97 ASN A C 1
ATOM 706 O O . ASN A 1 97 ? 9.588 8.534 -2.243 1.00 94.44 97 ASN A O 1
ATOM 710 N N . MET A 1 98 ? 8.848 6.416 -2.330 1.00 95.38 98 MET A N 1
ATOM 711 C CA . MET A 1 98 ? 7.454 6.751 -2.647 1.00 95.38 98 MET A CA 1
ATOM 712 C C . MET A 1 98 ? 6.749 7.498 -1.510 1.00 95.38 98 MET A C 1
ATOM 714 O O . MET A 1 98 ? 5.910 8.352 -1.775 1.00 95.38 98 MET A O 1
ATOM 718 N N . ALA A 1 99 ? 7.074 7.188 -0.253 1.00 93.06 99 ALA A N 1
ATOM 719 C CA . ALA A 1 99 ? 6.525 7.884 0.907 1.00 93.06 99 ALA A CA 1
ATOM 720 C C . ALA A 1 99 ? 7.095 9.305 1.059 1.00 93.06 99 ALA A C 1
ATOM 722 O O . ALA A 1 99 ? 6.373 10.208 1.472 1.00 93.06 99 ALA A O 1
ATOM 723 N N . VAL A 1 100 ? 8.369 9.509 0.705 1.00 93.38 100 VAL A N 1
ATOM 724 C CA . VAL A 1 100 ? 9.032 10.824 0.762 1.00 93.38 100 VAL A CA 1
ATOM 725 C C . VAL A 1 100 ? 8.590 11.733 -0.385 1.00 93.38 100 VAL A C 1
ATOM 727 O O . VAL A 1 100 ? 8.296 12.905 -0.154 1.00 93.38 100 VAL A O 1
ATOM 730 N N . ASP A 1 101 ? 8.530 11.210 -1.610 1.00 95.50 101 ASP A N 1
ATOM 731 C CA . ASP A 1 101 ? 8.080 11.947 -2.793 1.00 95.50 101 ASP A CA 1
ATOM 732 C C . ASP A 1 101 ? 6.879 11.238 -3.423 1.00 95.50 101 ASP A C 1
ATOM 734 O O . ASP A 1 101 ? 7.004 10.420 -4.332 1.00 95.50 101 ASP A O 1
ATOM 738 N N . THR A 1 102 ? 5.693 11.538 -2.896 1.00 96.25 102 THR A N 1
ATOM 739 C CA . THR A 1 102 ? 4.436 10.900 -3.314 1.00 96.25 102 THR A CA 1
ATOM 740 C C . THR A 1 102 ? 3.945 11.390 -4.675 1.00 96.25 102 THR A C 1
ATOM 742 O O . THR A 1 102 ? 3.276 10.642 -5.389 1.00 96.25 102 THR A O 1
ATOM 745 N N . GLY A 1 103 ? 4.284 12.627 -5.055 1.00 96.19 103 GLY A N 1
ATOM 746 C CA . GLY A 1 103 ? 3.739 13.330 -6.220 1.00 96.19 103 GLY A CA 1
ATOM 747 C C . GLY A 1 103 ? 3.805 12.540 -7.533 1.00 96.19 103 GLY A C 1
ATOM 748 O O . GLY A 1 103 ? 2.781 12.440 -8.210 1.00 96.19 103 GLY A O 1
ATOM 749 N N . PRO A 1 104 ? 4.952 11.930 -7.887 1.00 97.19 104 PRO A N 1
ATOM 750 C CA . PRO A 1 104 ? 5.080 11.125 -9.097 1.00 97.19 104 PRO A CA 1
ATOM 751 C C . PRO A 1 104 ? 4.143 9.917 -9.156 1.00 97.19 104 PRO A C 1
ATOM 753 O O . PRO A 1 104 ? 3.812 9.480 -10.254 1.00 97.19 104 PRO A O 1
ATOM 756 N N . TYR A 1 105 ? 3.726 9.369 -8.012 1.00 97.75 105 TYR A N 1
ATOM 757 C CA . TYR A 1 105 ? 3.014 8.091 -7.934 1.00 97.75 105 TYR A CA 1
ATOM 758 C C . TYR A 1 105 ? 1.498 8.245 -7.796 1.00 97.75 105 TYR A C 1
ATOM 760 O O . TYR A 1 105 ? 0.779 7.274 -8.012 1.00 97.75 105 TYR A O 1
ATOM 768 N N . ILE A 1 106 ? 0.990 9.437 -7.468 1.00 97.75 106 ILE A N 1
ATOM 769 C CA . ILE A 1 106 ? -0.454 9.674 -7.318 1.00 97.75 106 ILE A CA 1
ATOM 770 C C . ILE A 1 106 ? -1.199 9.278 -8.602 1.00 97.75 106 ILE A C 1
ATOM 772 O O . ILE A 1 106 ? -0.866 9.723 -9.699 1.00 97.75 106 ILE A O 1
ATOM 776 N N . GLY A 1 107 ? -2.225 8.439 -8.450 1.00 97.56 107 GLY A N 1
ATOM 777 C CA . GLY A 1 107 ? -3.043 7.923 -9.548 1.00 97.56 107 GLY A CA 1
ATOM 778 C C . GLY A 1 107 ? -2.431 6.736 -10.297 1.00 97.56 107 GLY A C 1
ATOM 779 O O . GLY A 1 107 ? -3.103 6.151 -11.144 1.00 97.56 107 GLY A O 1
ATOM 780 N N . GLN A 1 108 ? -1.191 6.342 -9.994 1.00 98.31 108 GLN A N 1
ATOM 781 C CA . GLN A 1 108 ? -0.580 5.174 -10.618 1.00 98.31 108 GLN A CA 1
ATOM 782 C C . GLN A 1 108 ? -1.106 3.872 -10.014 1.00 98.31 108 GLN A C 1
ATOM 784 O O . GLN A 1 108 ? -1.322 3.759 -8.807 1.00 98.31 108 GLN A O 1
ATOM 789 N N . THR A 1 109 ? -1.239 2.855 -10.864 1.00 98.75 109 THR A N 1
ATOM 790 C CA . THR A 1 109 ? -1.419 1.468 -10.420 1.00 98.75 109 THR A CA 1
ATOM 791 C C . THR A 1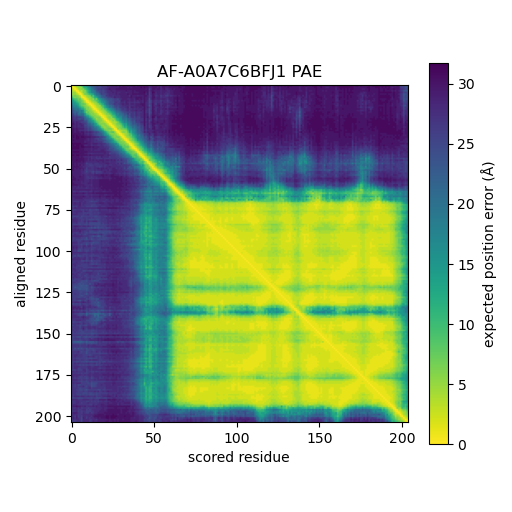 109 ? -0.102 0.921 -9.880 1.00 98.75 109 THR A C 1
ATOM 793 O O . THR A 1 109 ? 0.867 0.779 -10.630 1.00 98.75 109 THR A O 1
ATOM 796 N N . VAL A 1 110 ? -0.093 0.589 -8.594 1.00 98.50 110 VAL A N 1
ATOM 797 C CA . VAL A 1 110 ? 1.043 0.028 -7.865 1.00 98.50 110 VAL A CA 1
ATOM 798 C C . VAL A 1 110 ? 0.682 -1.372 -7.389 1.00 98.50 110 VAL A C 1
ATOM 800 O O . VAL A 1 110 ? -0.390 -1.579 -6.820 1.00 98.50 110 VAL A O 1
ATOM 803 N N . LYS A 1 111 ? 1.588 -2.328 -7.593 1.00 98.50 111 LYS A N 1
ATOM 804 C CA . LYS A 1 111 ? 1.492 -3.681 -7.044 1.00 98.50 111 LYS A CA 1
ATOM 805 C C . LYS A 1 111 ? 2.552 -3.890 -5.968 1.00 98.50 111 LYS A C 1
ATOM 807 O O . LYS A 1 111 ? 3.727 -3.603 -6.193 1.00 98.50 111 LYS A O 1
ATOM 812 N N . MET A 1 112 ? 2.155 -4.412 -4.811 1.00 96.44 112 MET A N 1
ATOM 813 C CA . MET A 1 112 ? 3.046 -4.597 -3.666 1.00 96.44 112 MET A CA 1
ATOM 814 C C . MET A 1 112 ? 2.802 -5.935 -2.969 1.00 96.44 112 MET A C 1
ATOM 816 O O . MET A 1 112 ? 1.664 -6.385 -2.893 1.00 96.44 112 MET A O 1
ATOM 820 N N . ARG A 1 113 ? 3.868 -6.552 -2.446 1.00 96.88 113 ARG A N 1
ATOM 821 C CA . ARG A 1 113 ? 3.819 -7.750 -1.594 1.00 96.88 113 ARG A CA 1
ATOM 822 C C . ARG A 1 113 ? 4.298 -7.389 -0.192 1.00 96.88 113 ARG A C 1
ATOM 824 O O . ARG A 1 113 ? 5.320 -6.719 -0.064 1.00 96.88 113 ARG A O 1
ATOM 831 N N . GLY A 1 114 ? 3.602 -7.847 0.843 1.00 94.94 114 GLY A N 1
ATOM 832 C CA . GLY A 1 114 ? 3.983 -7.566 2.227 1.00 94.94 114 GLY A CA 1
ATOM 833 C C . GLY A 1 114 ? 3.236 -8.415 3.249 1.00 94.94 114 GLY A C 1
ATOM 834 O O . GLY A 1 114 ? 2.304 -9.143 2.906 1.00 94.94 114 GLY A O 1
ATOM 835 N N . LEU A 1 115 ? 3.669 -8.317 4.505 1.00 95.06 115 LEU A N 1
ATOM 836 C CA . LEU A 1 115 ? 3.000 -8.938 5.647 1.00 95.06 115 LEU A CA 1
ATOM 837 C C . LEU A 1 115 ? 1.784 -8.096 6.034 1.00 95.06 115 LEU A C 1
ATOM 839 O O . LEU A 1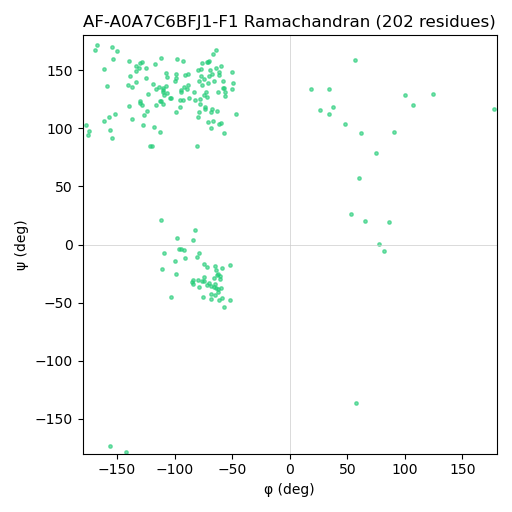 115 ? 1.925 -6.919 6.362 1.00 95.06 115 LEU A O 1
ATOM 843 N N . TYR A 1 116 ? 0.602 -8.694 6.008 1.00 96.94 116 TYR A N 1
ATOM 844 C CA . TYR A 1 116 ? -0.629 -8.035 6.408 1.00 96.94 116 TYR A CA 1
ATOM 845 C C . TYR A 1 116 ? -0.744 -7.935 7.932 1.00 96.94 116 TYR A C 1
ATOM 847 O O . TYR A 1 116 ? -0.493 -8.907 8.650 1.00 96.94 116 TYR A O 1
ATOM 855 N N . TYR A 1 117 ? -1.178 -6.772 8.412 1.00 95.50 117 TYR A N 1
ATOM 856 C CA . TYR A 1 117 ? -1.679 -6.595 9.771 1.00 95.50 117 TYR A CA 1
ATOM 857 C C . TYR A 1 117 ? -2.670 -5.430 9.846 1.00 95.50 117 TYR A C 1
ATOM 859 O O . TYR A 1 117 ? -2.659 -4.539 8.988 1.00 95.50 117 TYR A O 1
ATOM 867 N N . SER A 1 118 ? -3.511 -5.413 10.879 1.00 95.06 118 SER A N 1
ATOM 868 C CA . SER A 1 118 ? -4.432 -4.304 11.139 1.00 95.06 118 SER A CA 1
ATOM 869 C C . SER A 1 118 ? -4.164 -3.577 12.459 1.00 95.06 118 SER A C 1
ATOM 871 O O . SER A 1 118 ? -3.565 -4.112 13.395 1.00 95.06 118 SER A O 1
ATOM 873 N N . VAL A 1 119 ? -4.585 -2.313 12.526 1.00 92.19 119 VAL A N 1
ATOM 874 C CA . VAL A 1 119 ? -4.516 -1.467 13.724 1.00 92.19 119 VAL A CA 1
ATOM 875 C C . VAL A 1 119 ? -5.889 -0.863 13.982 1.00 92.19 119 VAL A C 1
ATOM 877 O O . VAL A 1 119 ? -6.403 -0.119 13.152 1.00 92.19 119 VAL A O 1
ATOM 880 N N . THR A 1 120 ? -6.464 -1.148 15.150 1.00 90.94 120 THR A N 1
ATOM 881 C CA . THR A 1 120 ? -7.722 -0.539 15.599 1.00 90.94 120 THR A CA 1
ATOM 882 C C . THR A 1 120 ? -7.450 0.707 16.437 1.00 90.94 120 THR A C 1
ATOM 884 O O . THR A 1 120 ? -6.762 0.644 17.462 1.00 90.94 120 THR A O 1
ATOM 887 N N . PHE A 1 121 ? -8.026 1.841 16.045 1.00 84.88 121 PHE A N 1
ATOM 888 C CA . PHE A 1 121 ? -7.974 3.074 16.823 1.00 84.88 121 PHE A CA 1
ATOM 889 C C . PHE A 1 121 ? -8.996 3.017 17.956 1.00 84.88 121 PHE A C 1
ATOM 891 O O . PHE A 1 121 ? -10.198 3.027 17.721 1.00 84.88 121 PHE A O 1
ATOM 898 N N . GLN A 1 122 ? -8.529 2.995 19.205 1.00 85.81 122 GLN A N 1
ATOM 899 C CA . GLN A 1 122 ? -9.409 2.856 20.376 1.00 85.81 122 GLN A CA 1
ATOM 900 C C . GLN A 1 122 ? -10.407 4.010 20.543 1.00 85.81 122 GLN A C 1
ATOM 902 O O . GLN A 1 122 ? -11.447 3.842 21.173 1.00 85.81 122 GLN A O 1
ATOM 907 N N . GLU A 1 123 ? -10.083 5.186 20.009 1.00 83.38 123 GLU A N 1
ATOM 908 C CA . GLU A 1 123 ? -10.913 6.384 20.142 1.00 83.38 123 GLU A CA 1
ATOM 909 C C . GLU A 1 123 ? -12.113 6.380 19.189 1.00 83.38 123 GLU A C 1
ATOM 911 O O . GLU A 1 123 ? -13.190 6.839 19.568 1.00 83.38 123 GLU A O 1
ATOM 916 N N . THR A 1 124 ? -11.939 5.864 17.968 1.00 84.38 124 THR A N 1
ATOM 917 C CA . THR A 1 124 ? -12.963 5.899 16.911 1.00 84.38 124 THR A CA 1
ATOM 918 C C . THR A 1 124 ? -13.541 4.524 16.582 1.00 84.38 124 THR A C 1
ATOM 920 O O . THR A 1 124 ? -14.652 4.435 16.068 1.00 84.38 124 THR A O 1
ATOM 923 N N . GLY A 1 125 ? -12.820 3.450 16.909 1.00 85.44 125 GLY A N 1
ATOM 924 C CA . GLY A 1 125 ? -13.118 2.088 16.473 1.00 85.44 125 GLY A CA 1
ATOM 925 C C . GLY A 1 125 ? -12.706 1.799 15.027 1.00 85.44 125 GLY A C 1
ATOM 926 O O . GLY A 1 125 ? -12.916 0.679 14.566 1.00 85.44 125 GLY A O 1
ATOM 927 N N . ASP A 1 126 ? -12.118 2.771 14.321 1.00 86.44 126 ASP A N 1
ATOM 928 C CA . ASP A 1 126 ? -11.687 2.587 12.936 1.00 86.44 126 ASP A CA 1
ATOM 929 C C . ASP A 1 126 ? -10.527 1.592 12.851 1.00 86.44 126 ASP A C 1
ATOM 931 O O . ASP A 1 126 ? -9.675 1.525 13.744 1.00 86.44 126 ASP A O 1
ATOM 935 N N . VAL A 1 127 ? -10.477 0.835 11.754 1.00 91.69 127 VAL A N 1
ATOM 936 C CA . VAL A 1 127 ? -9.448 -0.178 11.507 1.00 91.69 127 VAL A CA 1
ATOM 937 C C . VAL A 1 127 ? -8.624 0.219 10.290 1.00 91.69 127 VAL A C 1
ATOM 939 O O . VAL A 1 127 ? -9.148 0.355 9.188 1.00 91.69 127 VAL A O 1
ATOM 942 N N . MET A 1 128 ? -7.322 0.398 10.497 1.00 93.69 128 MET A N 1
ATOM 943 C CA . MET A 1 128 ? -6.346 0.622 9.435 1.00 93.69 128 MET A CA 1
ATOM 944 C C . MET A 1 128 ? -5.718 -0.704 9.028 1.00 93.69 128 MET A C 1
ATOM 946 O O . MET A 1 128 ? -5.276 -1.469 9.884 1.00 93.69 128 MET A O 1
ATOM 950 N N . HIS A 1 129 ? -5.637 -0.949 7.726 1.00 96.19 129 HIS A N 1
ATOM 951 C CA . HIS A 1 129 ? -5.130 -2.191 7.153 1.00 96.19 129 HIS A CA 1
ATOM 952 C C . HIS A 1 129 ? -3.814 -1.925 6.442 1.00 96.19 129 HIS A C 1
ATOM 954 O O . HIS A 1 129 ? -3.758 -1.072 5.558 1.00 96.19 129 HIS A O 1
ATOM 960 N N . LEU A 1 130 ? -2.750 -2.628 6.827 1.00 96.88 130 LEU A N 1
ATOM 961 C CA . LEU A 1 130 ? -1.398 -2.318 6.376 1.00 96.88 130 LEU A CA 1
ATOM 962 C C . LEU A 1 130 ? -0.722 -3.520 5.726 1.00 96.88 130 LEU A C 1
ATOM 964 O O . LEU A 1 130 ? -0.847 -4.651 6.193 1.00 96.88 130 LEU A O 1
ATOM 968 N N . LEU A 1 131 ? 0.067 -3.243 4.688 1.00 96.38 131 LEU A N 1
ATOM 969 C CA . LEU A 1 131 ? 1.119 -4.136 4.212 1.00 96.38 131 LEU A CA 1
ATOM 970 C C . LEU A 1 131 ? 2.459 -3.669 4.777 1.00 96.38 131 LEU A C 1
ATOM 972 O O . LEU A 1 131 ? 2.953 -2.600 4.416 1.00 96.38 131 LEU A O 1
ATOM 976 N N . TYR A 1 132 ? 3.056 -4.485 5.638 1.00 94.25 132 TYR A N 1
ATOM 977 C CA . TYR A 1 132 ? 4.400 -4.277 6.156 1.00 94.25 132 TYR A CA 1
ATOM 978 C C . TYR A 1 132 ? 5.460 -4.794 5.183 1.00 94.25 132 TYR A C 1
ATOM 980 O O . TYR A 1 132 ? 5.426 -5.953 4.754 1.00 94.25 132 TYR A O 1
ATOM 988 N N . VAL A 1 133 ? 6.452 -3.949 4.918 1.00 91.88 133 VAL A N 1
ATOM 989 C CA . VAL A 1 133 ? 7.694 -4.296 4.228 1.00 91.88 133 VAL A CA 1
ATOM 990 C C . VAL A 1 133 ? 8.858 -3.917 5.140 1.00 91.88 133 VAL A C 1
ATOM 992 O O . VAL A 1 133 ? 9.065 -2.742 5.447 1.00 91.88 133 VAL A O 1
ATOM 995 N N . GLY A 1 134 ? 9.604 -4.921 5.597 1.00 85.44 134 GLY A N 1
ATOM 996 C CA . GLY A 1 134 ? 10.820 -4.742 6.392 1.00 85.44 134 GLY A CA 1
ATOM 997 C C . GLY A 1 134 ? 12.081 -4.838 5.541 1.00 85.44 134 GLY A C 1
ATOM 998 O O . GLY A 1 134 ? 12.060 -5.437 4.465 1.00 85.44 134 GLY A O 1
ATOM 999 N N . ASP A 1 135 ? 13.188 -4.293 6.037 1.00 80.38 135 ASP A N 1
ATOM 1000 C CA . ASP A 1 135 ? 14.503 -4.675 5.526 1.00 80.38 135 ASP A CA 1
ATOM 1001 C C . ASP A 1 135 ? 14.860 -6.110 5.957 1.00 80.38 135 ASP A C 1
ATOM 1003 O O . ASP A 1 135 ? 14.334 -6.650 6.933 1.00 80.38 135 ASP A O 1
ATOM 1007 N N . GLU A 1 136 ? 15.756 -6.768 5.220 1.00 77.00 136 GLU A N 1
ATOM 1008 C CA . GLU A 1 136 ? 16.169 -8.148 5.528 1.00 77.00 136 GLU A CA 1
ATOM 1009 C C . GLU A 1 136 ? 16.913 -8.254 6.873 1.00 77.00 136 GLU A C 1
ATOM 1011 O O . GLU A 1 136 ? 17.008 -9.337 7.449 1.00 77.00 136 GLU A O 1
ATOM 1016 N N . ALA A 1 137 ? 17.424 -7.131 7.388 1.00 77.06 137 ALA A N 1
ATOM 1017 C CA . ALA A 1 137 ? 18.067 -7.042 8.695 1.00 77.06 137 ALA A CA 1
ATOM 1018 C C . ALA A 1 137 ? 17.064 -6.978 9.866 1.00 77.06 137 ALA A C 1
ATOM 1020 O O . ALA A 1 137 ? 17.490 -7.043 11.023 1.00 77.06 137 ALA A O 1
ATOM 1021 N N . ALA A 1 138 ? 15.761 -6.856 9.581 1.00 69.50 138 ALA A N 1
ATOM 1022 C CA . ALA A 1 138 ? 14.674 -6.684 10.545 1.00 69.50 138 ALA A CA 1
ATOM 1023 C C . ALA A 1 138 ? 14.883 -5.511 11.524 1.00 69.50 138 ALA A C 1
ATOM 1025 O O . ALA A 1 138 ? 14.377 -5.535 12.650 1.00 69.50 138 ALA A O 1
ATOM 1026 N N . CYS A 1 139 ? 15.645 -4.491 11.118 1.00 81.88 139 CYS A N 1
ATOM 1027 C CA . CYS A 1 139 ? 15.913 -3.314 11.946 1.00 81.88 139 CYS A CA 1
ATOM 1028 C C . CYS A 1 139 ? 15.015 -2.130 11.576 1.00 81.88 139 CYS A C 1
ATOM 1030 O O . CYS A 1 139 ? 14.724 -1.290 12.431 1.00 81.88 139 CYS A O 1
ATOM 1032 N N . CYS A 1 140 ? 14.534 -2.106 10.331 1.00 85.44 140 CYS A N 1
ATOM 1033 C CA . CYS A 1 140 ? 13.652 -1.080 9.794 1.00 85.44 140 CYS A CA 1
ATOM 1034 C C . CYS A 1 140 ? 12.481 -1.717 9.039 1.00 85.44 140 CYS A C 1
ATOM 1036 O O . CYS A 1 140 ? 12.592 -2.806 8.480 1.00 85.44 140 CYS A O 1
ATOM 1038 N N . GLY A 1 141 ? 11.360 -1.006 8.976 1.00 88.44 141 GLY A N 1
ATOM 1039 C CA . GLY A 1 141 ? 10.259 -1.366 8.096 1.00 88.44 141 GLY A CA 1
ATOM 1040 C C . GLY A 1 141 ? 9.207 -0.277 8.013 1.00 88.44 141 GLY A C 1
ATOM 1041 O O . GLY A 1 141 ? 9.210 0.672 8.797 1.00 88.44 141 GLY A O 1
ATOM 1042 N N . ILE A 1 142 ? 8.325 -0.423 7.035 1.00 91.62 142 ILE A N 1
ATOM 1043 C CA . ILE A 1 142 ? 7.251 0.517 6.735 1.00 91.62 142 ILE A CA 1
ATOM 1044 C C . ILE A 1 142 ? 5.967 -0.242 6.451 1.00 91.62 142 ILE A C 1
ATOM 1046 O O . ILE A 1 142 ? 5.971 -1.253 5.754 1.00 91.62 142 ILE A O 1
ATOM 1050 N N . GLY A 1 143 ? 4.876 0.250 7.029 1.00 92.44 143 GLY A N 1
ATOM 1051 C CA . GLY A 1 143 ? 3.527 -0.163 6.675 1.00 92.44 143 GLY A CA 1
ATOM 1052 C C . GLY A 1 143 ? 2.955 0.804 5.647 1.00 92.44 143 GLY A C 1
ATOM 1053 O O . GLY A 1 143 ? 3.019 2.015 5.857 1.00 92.44 143 GLY A O 1
ATOM 1054 N N . LEU A 1 144 ? 2.396 0.277 4.561 1.00 95.94 144 LEU A N 1
ATOM 1055 C CA . LEU A 1 144 ? 1.567 1.038 3.628 1.00 95.94 144 LEU A CA 1
ATOM 1056 C C . LEU A 1 144 ? 0.102 0.680 3.868 1.00 95.94 144 LEU A C 1
ATOM 1058 O O . LEU A 1 144 ? -0.245 -0.501 3.829 1.00 95.94 144 LEU A O 1
ATOM 1062 N N . GLU A 1 145 ? -0.744 1.681 4.104 1.00 96.44 145 GLU A N 1
ATOM 1063 C CA . GLU A 1 145 ? -2.185 1.457 4.211 1.00 96.44 145 GLU A CA 1
ATOM 1064 C C . GLU A 1 145 ? -2.755 1.001 2.858 1.00 96.44 145 GLU A C 1
ATOM 1066 O O . GLU A 1 145 ? -2.390 1.529 1.804 1.00 96.44 145 GLU A O 1
ATOM 1071 N N . PHE A 1 146 ? -3.695 0.061 2.878 1.00 97.25 146 PHE A N 1
ATOM 1072 C CA . PHE A 1 146 ? -4.552 -0.221 1.732 1.00 97.25 146 PHE A CA 1
ATOM 1073 C C . PHE A 1 146 ? -6.023 -0.284 2.142 1.00 97.25 146 PHE A C 1
ATOM 1075 O O . PHE A 1 146 ? -6.372 -0.628 3.270 1.00 97.25 146 PHE A O 1
ATOM 1082 N N . ARG A 1 147 ? -6.893 0.044 1.191 1.00 96.25 147 ARG A N 1
ATOM 1083 C CA . ARG A 1 147 ? -8.340 0.130 1.369 1.00 96.25 147 ARG A CA 1
ATOM 1084 C C . ARG A 1 147 ? -9.016 -0.670 0.266 1.00 96.25 147 ARG A C 1
ATOM 1086 O O . ARG A 1 147 ? -8.750 -0.417 -0.909 1.00 96.25 147 ARG A O 1
ATOM 1093 N N . LEU A 1 148 ? -9.855 -1.635 0.640 1.00 96.81 148 LEU A N 1
ATOM 1094 C CA . LEU A 1 148 ? -10.572 -2.474 -0.320 1.00 96.81 148 LEU A CA 1
ATOM 1095 C C . LEU A 1 148 ? -11.887 -1.815 -0.732 1.00 96.81 148 LEU A C 1
ATOM 1097 O O . LEU A 1 148 ? -12.704 -1.482 0.120 1.00 96.81 148 LEU A O 1
ATOM 1101 N N . THR A 1 149 ? -12.122 -1.637 -2.027 1.00 96.31 149 THR A N 1
ATOM 1102 C CA . THR A 1 149 ? -13.404 -1.117 -2.528 1.00 96.31 149 THR A CA 1
ATOM 1103 C C . THR A 1 149 ? -14.565 -2.069 -2.214 1.00 96.31 149 THR A C 1
ATOM 1105 O O . THR A 1 149 ? -14.355 -3.228 -1.866 1.00 96.31 149 THR A O 1
ATOM 1108 N N . GLY A 1 150 ? -15.808 -1.609 -2.372 1.00 93.06 150 GLY A N 1
ATOM 1109 C CA . GLY A 1 150 ? -16.979 -2.489 -2.261 1.00 93.06 150 GLY A CA 1
ATOM 1110 C C . GLY A 1 150 ? -17.529 -2.681 -0.844 1.00 93.06 150 GLY A C 1
ATOM 1111 O O . GLY A 1 150 ? -18.315 -3.597 -0.622 1.00 93.06 150 GLY A O 1
ATOM 1112 N N . ASN A 1 151 ? -17.196 -1.785 0.091 1.00 91.00 151 ASN A N 1
ATOM 1113 C CA . ASN A 1 151 ? -17.665 -1.800 1.487 1.00 91.00 151 ASN A CA 1
ATOM 1114 C C . ASN A 1 151 ? -17.276 -3.086 2.255 1.00 91.00 151 ASN A C 1
ATOM 1116 O O . ASN A 1 151 ? -18.160 -3.779 2.772 1.00 91.00 151 ASN A O 1
ATOM 1120 N N . PRO A 1 152 ? -15.971 -3.402 2.332 1.00 93.50 152 PRO A N 1
ATOM 1121 C CA . PRO A 1 152 ? -15.458 -4.584 3.017 1.00 93.50 152 PRO A CA 1
ATOM 1122 C C . PRO A 1 152 ? -15.752 -4.526 4.520 1.00 93.50 152 PRO A C 1
ATOM 1124 O O . PRO A 1 152 ? -15.821 -3.453 5.130 1.00 93.50 152 PRO A O 1
ATOM 1127 N N . LYS A 1 153 ? -15.879 -5.695 5.137 1.00 92.50 153 LYS A N 1
ATOM 1128 C CA . LYS A 1 153 ? -16.039 -5.871 6.578 1.00 92.50 153 LYS A CA 1
ATOM 1129 C C . LYS A 1 153 ? -14.773 -6.461 7.171 1.00 92.50 153 LYS A C 1
ATOM 1131 O O . LYS A 1 153 ? -14.272 -7.484 6.718 1.00 92.50 153 LYS A O 1
ATOM 1136 N N . HIS A 1 154 ? -14.262 -5.816 8.210 1.00 91.06 154 HIS A N 1
ATOM 1137 C CA . HIS A 1 154 ? -13.220 -6.399 9.038 1.00 91.06 154 HIS A CA 1
ATOM 1138 C C . HIS A 1 154 ? -13.853 -7.213 10.183 1.00 91.06 154 HIS A C 1
ATOM 1140 O O . HIS A 1 154 ? -14.723 -6.670 10.872 1.00 91.06 154 HIS A O 1
ATOM 1146 N N . PRO A 1 155 ? -13.378 -8.446 10.455 1.00 94.38 155 PRO A N 1
ATOM 1147 C CA . PRO A 1 155 ? -12.229 -9.115 9.828 1.00 94.38 155 PRO A CA 1
ATOM 1148 C C . PRO A 1 155 ? -12.544 -9.994 8.604 1.00 94.38 155 PRO A C 1
ATOM 1150 O O . PRO A 1 155 ? -11.610 -10.522 8.012 1.00 94.38 155 PRO A O 1
ATOM 1153 N N . GLU A 1 156 ? -13.809 -10.190 8.230 1.00 95.31 156 GLU A N 1
ATOM 1154 C CA . GLU A 1 156 ? -14.227 -11.254 7.300 1.00 95.31 156 GLU A CA 1
ATOM 1155 C C . GLU A 1 156 ? -13.705 -11.105 5.862 1.00 95.31 156 GLU A C 1
ATOM 1157 O O . GLU A 1 156 ? -13.377 -12.108 5.231 1.00 95.31 156 GLU A O 1
ATOM 1162 N N . ASP A 1 157 ? -13.624 -9.874 5.358 1.00 96.12 157 ASP A N 1
ATOM 1163 C CA . ASP A 1 157 ? -13.251 -9.562 3.972 1.00 96.12 157 ASP A CA 1
ATOM 1164 C C . ASP A 1 157 ? -11.764 -9.185 3.828 1.00 96.12 157 ASP A C 1
ATOM 1166 O O . ASP A 1 157 ? -11.321 -8.785 2.752 1.00 96.12 157 ASP A O 1
ATOM 1170 N N . TYR A 1 158 ? -10.983 -9.297 4.906 1.00 96.69 158 TYR A N 1
ATOM 1171 C CA . TYR A 1 158 ? -9.559 -8.965 4.934 1.00 96.69 158 TYR A CA 1
ATOM 1172 C C . TYR A 1 158 ? -8.682 -10.213 5.112 1.00 96.69 158 TYR A C 1
ATOM 1174 O O . TYR A 1 158 ? -9.164 -11.254 5.565 1.00 96.69 158 TYR A O 1
ATOM 1182 N N . PRO A 1 159 ? -7.379 -10.139 4.773 1.00 97.00 159 PRO A N 1
ATOM 1183 C CA . PRO A 1 159 ? -6.473 -11.254 5.004 1.00 97.00 159 PRO A CA 1
ATOM 1184 C C . PRO A 1 159 ? -6.392 -11.633 6.493 1.00 97.00 159 PRO A C 1
ATOM 1186 O O . PRO A 1 159 ? -6.551 -10.773 7.363 1.00 97.00 159 PRO A O 1
ATOM 1189 N N . PRO A 1 160 ? -6.071 -12.896 6.821 1.00 95.94 160 PRO A N 1
ATOM 1190 C CA . PRO A 1 160 ? -5.707 -13.266 8.183 1.00 95.94 160 PRO A CA 1
ATOM 1191 C C . PRO A 1 160 ? -4.493 -12.462 8.669 1.00 95.94 160 PRO A C 1
ATOM 1193 O O . PRO A 1 160 ? -3.542 -12.256 7.910 1.00 95.94 160 PRO A O 1
ATOM 1196 N N . GLU A 1 161 ? -4.498 -12.047 9.939 1.00 94.75 161 GLU A N 1
ATOM 1197 C CA . GLU A 1 161 ? -3.355 -11.373 10.573 1.00 94.75 161 GLU A CA 1
ATOM 1198 C C . GLU A 1 161 ? -2.053 -12.156 10.351 1.00 94.75 161 GLU A C 1
ATOM 1200 O O . GLU A 1 161 ? -2.003 -13.373 10.551 1.00 94.75 161 GLU A O 1
ATOM 1205 N N . TYR A 1 162 ? -0.995 -11.443 9.964 1.00 94.25 162 TYR A N 1
ATOM 1206 C CA . TYR A 1 162 ? 0.339 -11.984 9.688 1.00 94.25 162 TYR A CA 1
ATOM 1207 C C . TYR A 1 162 ? 0.442 -12.932 8.479 1.00 94.25 162 TYR A C 1
ATOM 1209 O O . TYR A 1 162 ? 1.411 -13.686 8.376 1.00 94.25 162 TYR A O 1
ATOM 1217 N N . SER A 1 163 ? -0.515 -12.894 7.550 1.00 95.62 163 SER A N 1
ATOM 1218 C CA . SER A 1 163 ? -0.368 -13.512 6.222 1.00 95.62 163 SER A CA 1
ATOM 1219 C C . SER A 1 163 ? 0.523 -12.668 5.300 1.00 95.62 163 SER A C 1
ATOM 1221 O O . SER A 1 163 ? 0.661 -11.458 5.489 1.00 95.62 163 SER A O 1
ATOM 1223 N N . ILE A 1 164 ? 1.131 -13.289 4.285 1.00 95.62 164 ILE A N 1
ATOM 1224 C CA . ILE A 1 164 ? 1.796 -12.561 3.194 1.00 95.62 164 ILE A CA 1
ATOM 1225 C C . ILE A 1 164 ? 0.808 -12.423 2.043 1.00 95.62 164 ILE A C 1
ATOM 1227 O O . ILE A 1 164 ? 0.297 -13.423 1.532 1.00 95.62 164 ILE A O 1
ATOM 1231 N N . VAL A 1 165 ? 0.573 -11.190 1.604 1.00 97.75 165 VAL A N 1
ATOM 1232 C CA . VAL A 1 165 ? -0.372 -10.882 0.527 1.00 97.75 165 VAL A CA 1
ATOM 1233 C C . VAL A 1 165 ? 0.250 -9.989 -0.535 1.00 97.75 165 VAL A C 1
ATOM 1235 O O . VAL A 1 165 ? 1.205 -9.254 -0.277 1.00 97.75 165 VAL A O 1
ATOM 1238 N N . GLU A 1 166 ? -0.317 -10.054 -1.733 1.00 98.25 166 GLU A N 1
ATOM 1239 C CA . GLU A 1 166 ? -0.111 -9.106 -2.817 1.00 98.25 166 GLU A CA 1
ATOM 1240 C C . GLU A 1 166 ? -1.352 -8.230 -2.987 1.00 98.25 166 GLU A C 1
ATOM 1242 O O . GLU A 1 166 ? -2.469 -8.732 -3.101 1.00 98.25 166 GLU A O 1
ATOM 1247 N N . VAL A 1 167 ? -1.149 -6.917 -3.042 1.00 98.44 167 VAL A N 1
ATOM 1248 C CA . VAL A 1 167 ? -2.203 -5.927 -3.280 1.00 98.44 167 VAL A CA 1
ATOM 1249 C C . VAL A 1 167 ? -1.828 -5.100 -4.500 1.00 98.44 167 VAL A C 1
ATOM 1251 O O . VAL A 1 167 ? -0.711 -4.587 -4.593 1.00 98.44 167 VAL A O 1
ATOM 1254 N N . THR A 1 168 ? -2.768 -4.977 -5.438 1.00 98.69 168 THR A N 1
ATOM 1255 C CA . THR A 1 168 ? -2.658 -4.070 -6.586 1.00 98.69 168 THR A CA 1
ATOM 1256 C C . THR A 1 168 ? -3.700 -2.977 -6.431 1.00 98.69 168 THR A C 1
ATOM 1258 O O . THR A 1 168 ? -4.887 -3.269 -6.303 1.00 98.69 168 THR A O 1
ATOM 1261 N N . GLY A 1 169 ? -3.269 -1.721 -6.432 1.00 98.44 169 GLY A N 1
ATOM 1262 C CA . GLY A 1 169 ? -4.169 -0.605 -6.179 1.00 98.44 169 GLY A CA 1
ATOM 1263 C C . GLY A 1 169 ? -3.708 0.708 -6.788 1.00 98.44 169 GLY A C 1
ATOM 1264 O O . GLY A 1 169 ? -2.585 0.832 -7.275 1.00 98.44 169 GLY A O 1
ATOM 1265 N N . ILE A 1 170 ? -4.595 1.696 -6.755 1.00 98.38 170 ILE A N 1
ATOM 1266 C CA . ILE A 1 170 ? -4.289 3.076 -7.121 1.00 98.38 170 ILE A CA 1
ATOM 1267 C C . ILE A 1 170 ? -3.636 3.771 -5.936 1.00 98.38 170 ILE A C 1
ATOM 1269 O O . ILE A 1 170 ? -4.207 3.819 -4.844 1.00 98.38 170 ILE A O 1
ATOM 1273 N N . PHE A 1 171 ? -2.446 4.316 -6.165 1.00 98.19 171 PHE A N 1
ATOM 1274 C CA . PHE A 1 171 ? -1.707 5.065 -5.163 1.00 98.19 171 PHE A CA 1
ATOM 1275 C C . PHE A 1 171 ? -2.324 6.449 -4.950 1.00 98.19 171 PHE A C 1
ATOM 1277 O O . PHE A 1 171 ? -2.549 7.210 -5.896 1.00 98.19 171 PHE A O 1
ATOM 1284 N N . GLY A 1 172 ? -2.584 6.780 -3.692 1.00 96.56 172 GLY A N 1
ATOM 1285 C CA . GLY A 1 172 ? -3.125 8.064 -3.270 1.00 96.56 172 GLY A CA 1
ATOM 1286 C C . GLY A 1 172 ? -2.498 8.528 -1.964 1.00 96.56 172 GLY A C 1
ATOM 1287 O O . GLY A 1 172 ? -1.636 7.858 -1.397 1.00 96.56 172 GLY A O 1
ATOM 1288 N N . THR A 1 173 ? -2.943 9.685 -1.479 1.00 95.00 173 THR A N 1
ATOM 1289 C CA . THR A 1 173 ? -2.523 10.222 -0.184 1.00 95.00 173 THR A CA 1
ATOM 1290 C C . THR A 1 173 ? -3.701 10.722 0.645 1.00 95.00 173 THR A C 1
ATOM 1292 O O . THR A 1 173 ? -4.717 11.169 0.107 1.00 95.00 173 THR A O 1
ATOM 1295 N N . PHE A 1 174 ? -3.579 10.634 1.966 1.00 90.69 174 PHE A N 1
ATOM 1296 C CA . PHE A 1 174 ? -4.529 11.215 2.909 1.00 90.69 174 PHE A CA 1
ATOM 1297 C C . PHE A 1 174 ? -3.796 12.076 3.938 1.00 90.69 174 PHE A C 1
ATOM 1299 O O . PHE A 1 174 ? -2.604 11.896 4.186 1.00 90.69 174 PHE A O 1
ATOM 1306 N N . GLN A 1 175 ? -4.525 13.018 4.533 1.00 88.75 175 GLN A N 1
ATOM 1307 C CA . GLN A 1 175 ? -4.013 13.851 5.617 1.00 88.75 175 GLN A CA 1
ATOM 1308 C C . GLN A 1 175 ? -4.322 13.207 6.963 1.00 88.75 175 GLN A C 1
ATOM 1310 O O . GLN A 1 175 ? -5.456 12.787 7.205 1.00 88.75 175 GLN A O 1
ATOM 1315 N N . PHE A 1 176 ? -3.336 13.193 7.851 1.00 81.94 176 PHE A N 1
ATOM 1316 C CA . PHE A 1 176 ? -3.535 12.919 9.267 1.00 81.94 176 PHE A CA 1
ATOM 1317 C C . PHE A 1 176 ? -2.705 13.910 10.081 1.00 81.94 176 PHE A C 1
ATOM 1319 O O . PHE A 1 176 ? -1.472 13.878 10.073 1.00 81.94 176 PHE A O 1
ATOM 1326 N N . GLY A 1 177 ? -3.402 14.853 10.716 1.00 84.25 177 GLY A N 1
ATOM 1327 C CA . GLY A 1 177 ? -2.796 16.098 11.177 1.00 84.25 177 GLY A CA 1
ATOM 1328 C C . GLY A 1 177 ? -2.146 16.869 10.047 1.00 84.25 177 GLY A C 1
ATOM 1329 O O . GLY A 1 177 ? -2.709 16.994 8.960 1.00 84.25 177 GLY A O 1
ATOM 1330 N N . ASP A 1 178 ? -0.952 17.377 10.317 1.00 85.75 178 ASP A N 1
ATOM 1331 C CA . ASP A 1 178 ? -0.179 18.171 9.361 1.00 85.75 178 ASP A CA 1
ATOM 1332 C C . ASP A 1 178 ? 0.644 17.303 8.396 1.00 85.75 178 ASP A C 1
ATOM 1334 O O . ASP A 1 178 ? 1.418 17.826 7.595 1.00 85.75 178 ASP A O 1
ATOM 1338 N N . GLN A 1 179 ? 0.497 15.978 8.477 1.00 85.81 179 GLN A N 1
ATOM 1339 C CA . GLN A 1 179 ? 1.279 15.018 7.709 1.00 85.81 179 GLN A CA 1
ATOM 1340 C C . GLN A 1 179 ? 0.446 14.376 6.597 1.00 85.81 179 GLN A C 1
ATOM 1342 O O . GLN A 1 179 ? -0.746 14.098 6.758 1.00 85.81 179 GLN A O 1
ATOM 1347 N N . THR A 1 180 ? 1.111 14.115 5.473 1.00 89.75 180 THR A N 1
ATOM 1348 C CA . THR A 1 180 ? 0.554 13.422 4.308 1.00 89.75 180 THR A CA 1
ATOM 1349 C C . THR A 1 180 ? 1.058 11.986 4.285 1.00 89.75 180 THR A C 1
ATOM 1351 O O . THR A 1 180 ? 2.266 11.759 4.285 1.00 89.75 180 THR A O 1
ATOM 1354 N N . TYR A 1 181 ? 0.144 11.022 4.209 1.00 91.94 181 TYR A N 1
ATOM 1355 C CA . TYR A 1 181 ? 0.471 9.598 4.203 1.00 91.94 181 TYR A CA 1
ATOM 1356 C C . TYR A 1 181 ? 0.005 8.929 2.912 1.00 91.94 181 TYR A C 1
ATOM 1358 O O . TYR A 1 181 ? -1.105 9.215 2.453 1.00 91.94 181 TYR A O 1
ATOM 1366 N N . PRO A 1 182 ? 0.819 8.043 2.314 1.00 95.62 182 PRO A N 1
ATOM 1367 C CA . PRO A 1 182 ? 0.416 7.275 1.148 1.00 95.62 182 PRO A CA 1
ATOM 1368 C C . PRO A 1 182 ? -0.518 6.118 1.524 1.00 95.62 182 PRO A C 1
ATOM 1370 O O . PRO A 1 182 ? -0.415 5.545 2.609 1.00 95.62 182 PRO A O 1
ATOM 1373 N N . TYR A 1 183 ? -1.387 5.738 0.592 1.00 97.00 183 TYR A N 1
ATOM 1374 C CA . TYR A 1 183 ? -2.221 4.539 0.687 1.00 97.00 183 TYR A CA 1
ATOM 1375 C C . TYR A 1 183 ? -2.524 3.962 -0.703 1.00 97.00 183 TYR A C 1
ATOM 1377 O O . TYR A 1 183 ? -2.327 4.629 -1.723 1.00 97.00 183 TYR A O 1
ATOM 1385 N N . LEU A 1 184 ? -3.031 2.728 -0.741 1.00 97.81 184 LEU A N 1
ATOM 1386 C CA . LEU A 1 184 ? -3.567 2.093 -1.947 1.00 97.81 184 LEU A CA 1
ATOM 1387 C C . LEU A 1 184 ? -5.089 1.942 -1.864 1.00 97.81 184 LEU A C 1
ATOM 1389 O O . LEU A 1 184 ? -5.613 1.455 -0.867 1.00 97.81 184 LEU A O 1
ATOM 1393 N N . THR A 1 185 ? -5.797 2.280 -2.940 1.00 97.94 185 THR A N 1
ATOM 1394 C CA . THR A 1 185 ? -7.176 1.812 -3.162 1.00 97.94 185 THR A CA 1
ATOM 1395 C C . THR A 1 185 ? -7.135 0.572 -4.041 1.00 97.94 185 THR A C 1
ATOM 1397 O O . THR A 1 185 ? -6.680 0.661 -5.180 1.00 97.94 185 THR A O 1
ATOM 1400 N N . ALA A 1 186 ? -7.601 -0.567 -3.541 1.00 97.94 186 ALA A N 1
ATOM 1401 C CA . ALA A 1 186 ? -7.541 -1.851 -4.234 1.00 97.94 186 ALA A CA 1
ATOM 1402 C C . ALA A 1 186 ? -8.928 -2.493 -4.347 1.00 97.94 186 ALA A C 1
ATOM 1404 O O . ALA A 1 186 ? -9.793 -2.263 -3.507 1.00 97.94 186 ALA A O 1
ATOM 1405 N N . ASN A 1 187 ? -9.139 -3.309 -5.379 1.00 97.75 187 ASN A N 1
ATOM 1406 C CA . ASN A 1 187 ? -10.396 -4.045 -5.541 1.00 97.75 187 ASN A CA 1
ATOM 1407 C C . ASN A 1 187 ? -10.409 -5.345 -4.730 1.00 97.75 187 ASN A C 1
ATOM 1409 O O . ASN A 1 187 ? -11.451 -5.751 -4.228 1.00 97.75 187 ASN A O 1
ATOM 1413 N N . ASP A 1 188 ? -9.248 -5.983 -4.613 1.00 97.69 188 ASP A N 1
ATOM 1414 C CA . ASP A 1 188 ? -9.031 -7.255 -3.940 1.00 97.69 188 ASP A CA 1
ATOM 1415 C C . ASP A 1 188 ? -7.563 -7.384 -3.490 1.00 97.69 188 ASP A C 1
ATOM 1417 O O . ASP A 1 188 ? -6.763 -6.442 -3.562 1.00 97.69 188 ASP A O 1
ATOM 1421 N N . PHE A 1 189 ? -7.220 -8.566 -2.988 1.00 97.94 189 PHE A N 1
ATOM 1422 C CA . PHE A 1 189 ? -5.858 -8.976 -2.685 1.00 97.94 189 PHE A CA 1
ATOM 1423 C C . PHE A 1 189 ? -5.656 -10.434 -3.100 1.00 97.94 189 PHE A C 1
ATOM 1425 O O . PHE A 1 189 ? -6.600 -11.222 -3.175 1.00 97.94 189 PHE A O 1
ATOM 1432 N N . VAL A 1 190 ? -4.399 -10.812 -3.312 1.00 98.00 190 VAL A N 1
ATOM 1433 C CA . VAL A 1 190 ? -3.998 -12.200 -3.545 1.00 98.00 190 VAL A CA 1
ATOM 1434 C C . VAL A 1 190 ? -3.229 -12.690 -2.330 1.00 98.00 190 VAL A C 1
ATOM 1436 O O . VAL A 1 190 ? -2.198 -12.128 -1.965 1.00 98.00 190 VAL A O 1
ATOM 1439 N N . MET A 1 191 ? -3.716 -13.755 -1.697 1.00 96.75 191 MET A N 1
ATOM 1440 C CA . MET A 1 191 ? -2.973 -14.421 -0.633 1.00 96.75 191 MET A CA 1
ATOM 1441 C C . MET A 1 191 ? -1.790 -15.191 -1.229 1.00 96.75 191 MET A C 1
ATOM 1443 O O . MET A 1 191 ? -1.965 -16.002 -2.138 1.00 96.75 191 MET A O 1
ATOM 1447 N N . VAL A 1 192 ? -0.590 -14.936 -0.708 1.00 96.44 192 VAL A N 1
ATOM 1448 C CA . VAL A 1 192 ? 0.649 -15.603 -1.131 1.00 96.44 192 VAL A CA 1
ATOM 1449 C C . VAL A 1 192 ? 1.064 -16.660 -0.114 1.00 96.44 192 VAL A C 1
ATOM 1451 O O . VAL A 1 192 ? 1.421 -17.771 -0.501 1.00 96.44 192 VAL A O 1
ATOM 1454 N N . GLU A 1 193 ? 1.011 -16.331 1.180 1.00 93.81 193 GLU A N 1
ATOM 1455 C CA . GLU A 1 193 ? 1.368 -17.247 2.270 1.00 93.81 193 GLU A CA 1
ATOM 1456 C C . GLU A 1 193 ? 0.406 -17.083 3.451 1.00 93.81 193 GLU A C 1
ATOM 1458 O O . GLU A 1 193 ? 0.075 -15.966 3.852 1.00 93.81 193 GLU A O 1
ATOM 1463 N N . GLU A 1 194 ? -0.012 -18.209 4.024 1.00 91.56 194 GLU A N 1
ATOM 1464 C CA . GLU A 1 194 ? -0.811 -18.262 5.252 1.00 91.56 194 GLU A CA 1
ATOM 1465 C C . GLU A 1 194 ? 0.020 -17.843 6.483 1.00 91.56 194 GLU A C 1
ATOM 1467 O O . GLU A 1 194 ? 1.252 -17.967 6.467 1.00 91.56 194 GLU A O 1
ATOM 1472 N N . PRO A 1 195 ? -0.616 -17.399 7.585 1.00 87.50 195 PRO A N 1
ATOM 1473 C CA . PRO A 1 195 ? 0.096 -17.021 8.802 1.00 87.50 195 PRO A CA 1
ATOM 1474 C C . PRO A 1 195 ? 0.966 -18.154 9.354 1.00 87.50 195 PRO A C 1
ATOM 1476 O O . PRO A 1 195 ? 0.523 -19.296 9.498 1.00 87.50 195 PRO A O 1
ATOM 1479 N N . THR A 1 196 ? 2.204 -17.838 9.736 1.00 74.19 196 THR A N 1
ATOM 1480 C CA . THR A 1 196 ? 3.088 -18.811 10.392 1.00 74.19 196 THR A CA 1
ATOM 1481 C C . THR A 1 196 ? 2.729 -18.964 11.877 1.00 74.19 196 THR A C 1
ATOM 1483 O O . THR A 1 196 ? 2.466 -17.987 12.584 1.00 74.19 196 THR A O 1
ATOM 1486 N N . ASP A 1 197 ? 2.787 -20.193 12.391 1.00 68.44 197 ASP A N 1
ATOM 1487 C CA . ASP A 1 197 ? 2.484 -20.556 13.788 1.00 68.44 197 ASP A CA 1
ATOM 1488 C C . ASP A 1 197 ? 3.358 -19.837 14.840 1.00 68.44 197 ASP A C 1
ATOM 1490 O O . ASP A 1 197 ? 2.975 -19.706 16.008 1.00 68.44 197 ASP A O 1
ATOM 1494 N N . LEU A 1 198 ? 4.516 -19.319 14.423 1.00 59.66 198 LEU A N 1
ATOM 1495 C CA . LEU A 1 198 ? 5.442 -18.553 15.258 1.00 59.66 198 LEU A CA 1
ATOM 1496 C C . LEU A 1 198 ? 4.821 -17.273 15.842 1.00 59.66 198 LEU A C 1
ATOM 1498 O O . LEU A 1 198 ? 5.190 -16.883 16.952 1.00 59.66 198 LEU A O 1
ATOM 1502 N N . TYR A 1 199 ? 3.861 -16.649 15.150 1.00 53.91 199 TYR A N 1
ATOM 1503 C CA . TYR A 1 199 ? 3.181 -15.445 15.644 1.00 53.91 199 TYR A CA 1
ATOM 1504 C C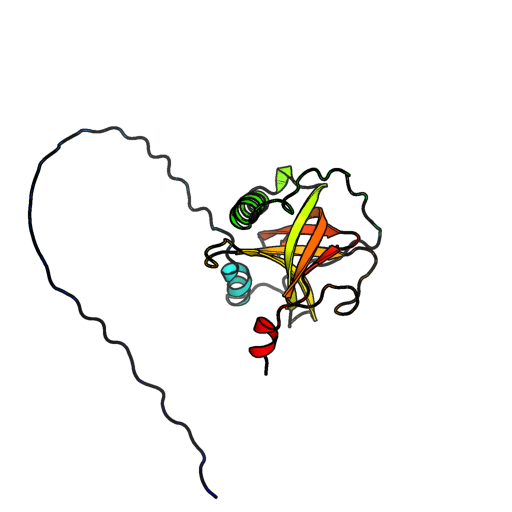 . TYR A 1 199 ? 2.022 -15.763 16.596 1.00 53.91 199 TYR A C 1
ATOM 1506 O O . TYR A 1 199 ? 1.798 -15.024 17.555 1.00 53.91 199 TYR A O 1
ATOM 1514 N N . GLN A 1 200 ? 1.352 -16.908 16.431 1.00 54.12 200 GLN A N 1
ATOM 1515 C CA . GLN A 1 200 ? 0.239 -17.305 17.305 1.00 54.12 200 GLN A CA 1
ATOM 1516 C C . GLN A 1 200 ? 0.688 -17.726 18.716 1.00 54.12 200 GLN A C 1
ATOM 1518 O O . GLN A 1 200 ? -0.098 -17.694 19.660 1.00 54.12 200 GLN A O 1
ATOM 1523 N N . ARG A 1 201 ? 1.969 -18.069 18.908 1.00 48.22 201 ARG A N 1
ATOM 1524 C CA . ARG A 1 201 ? 2.512 -18.510 20.207 1.00 48.22 201 ARG A CA 1
ATOM 1525 C C . ARG A 1 201 ? 2.842 -17.392 21.202 1.00 48.22 201 ARG A C 1
ATOM 1527 O O . ARG A 1 201 ? 3.124 -17.702 22.356 1.00 48.22 201 ARG A O 1
ATOM 1534 N N . ARG A 1 202 ? 2.833 -16.117 20.793 1.00 49.66 202 ARG A N 1
ATOM 1535 C CA . ARG A 1 202 ? 3.099 -14.972 21.694 1.00 49.66 202 ARG A CA 1
ATOM 1536 C C . ARG A 1 202 ? 1.842 -14.325 22.289 1.00 49.66 202 ARG A C 1
ATOM 1538 O O . ARG A 1 202 ? 1.988 -13.414 23.097 1.00 49.66 202 ARG A O 1
ATOM 1545 N N . GLY A 1 203 ? 0.646 -14.777 21.908 1.00 47.41 203 GLY A N 1
ATOM 1546 C CA . GLY A 1 203 ? -0.637 -14.203 22.337 1.00 47.41 203 GLY A CA 1
ATOM 1547 C C . GLY A 1 203 ? -1.482 -15.092 23.257 1.00 47.41 203 GLY A C 1
ATOM 1548 O O . GLY A 1 203 ? -2.694 -14.903 23.294 1.00 47.41 203 GLY A O 1
ATOM 1549 N N . GLY A 1 204 ? -0.878 -16.072 23.941 1.00 35.28 204 GLY A N 1
ATOM 1550 C CA . GLY A 1 204 ? -1.554 -16.985 24.877 1.00 35.28 204 GLY A CA 1
ATOM 1551 C C . GLY A 1 204 ? -1.173 -16.752 26.330 1.00 35.28 204 GLY A C 1
ATOM 1552 O O . GLY A 1 204 ? 0.024 -16.482 26.577 1.00 35.28 204 GLY A O 1
#

pLDDT: mean 74.39, std 25.44, range [28.67, 98.75]

Radius of gyration: 23.55 Å; Cα contacts (8 Å, |Δi|>4): 300; chains: 1; bounding box: 70×44×69 Å

Nearest PDB structures (foldseek):
  6cqk-assembly3_C  TM=6.992E-01  e=2.575E-02  Saccharomyces cerevisiae
  6cqo-assembly1_G  TM=6.194E-01  e=1.535E-02  Saccharomyces cerevisiae S288C
  6cqo-assembly3_C  TM=7.080E-01  e=6.101E-02  Saccharomyces cerevisiae S288C
  2dud-assembly1_B  TM=5.590E-01  e=1.368E-02  Homo sapiens
  6cqm-assembly2_F  TM=5.073E-01  e=2.575E-02  Saccharomyces cerevisiae S288C

Mean predicted aligned error: 15.13 Å

Secondary structure (DSSP, 8-state):
----------------------------------------------HHHHHHTTTS--SS---------SSPPP--SS-SEE-TTS-HHHHHHHHHHHHH--GGGTT-EEEEEEEEEEEE-TTT--EEEEEEEE-TTSS-EEEEEEEESS---TTTTSPPTT-EEEEEEEEEEEEETTEEEEEEEEEEEEEEEPPPHHHHTT--

Solvent-accessible surface area (backbone atoms only — not comparable to full-atom values): 13041 Å² total; per-residue (Å²): 139,88,84,85,81,87,79,75,86,86,89,78,89,87,88,85,90,92,85,89,90,86,88,81,91,83,91,81,90,83,83,88,81,91,75,90,77,76,81,72,85,73,82,72,84,42,70,61,54,71,59,50,64,76,72,67,81,90,77,78,89,69,69,66,76,77,80,55,56,62,62,74,73,92,71,57,87,76,46,80,41,71,38,54,83,44,57,46,53,58,32,31,55,51,52,50,50,43,60,75,55,44,77,89,44,55,74,34,23,36,29,39,50,24,40,31,43,75,47,71,39,87,90,78,67,49,73,48,38,27,36,36,32,39,33,84,83,71,81,51,48,46,68,42,40,49,36,51,25,62,74,66,48,87,69,83,71,50,80,61,70,55,14,33,33,35,39,51,19,37,27,43,73,46,56,53,75,99,42,76,43,59,32,27,49,18,65,60,70,45,83,74,41,77,54,59,70,78,66,65,69,78,78,119